Protein AF-A0A8X6VJF0-F1 (afdb_monomer_lite)

InterPro domains:
  IPR002492 Transposase, Tc1-like [PF01498] (90-159)
  IPR009057 Homedomain-like superfamily [SSF46689] (38-132)

Secondary structure (DSSP, 8-state):
--------TT-----------GGGSPPPHHHHHHHHHHHHTT--HHHHHHHHT--HHHHHHHHHHHHHHS--SPPPPPPPP-SSPHHHHHHHHHHHHH-TT--HHHHHHHHHHHHS----HHHHHHHHHHTT----PPP------HHHHHHHHHHHHHTTT-SSGGGT----------------------------

Radius of gyration: 35.71 Å; chains: 1; bounding box: 76×76×80 Å

Sequence (196 aa):
MNGIIKHDVNNRVILKINVQNPNNKKVPNEDLFSIHILKKQRSESREIGSRVGRNQTTVMRICDRWMQEGTTDRRGRSHPPQCPTSRENRQMVRVTVTDRLVTSRTVAQHIESVTHHSVSVRTIRRRLQQSGLSARRPLLGLPFMQNHRRLHPQWCDERRMWVAEWNEAVFTDESRICCNTTMVGFESGDTVERGY

Foldseek 3Di:
DDDDWDADPVRDGPPPPPPPPVVPDQDDVVLLVQLVVVVVVVDQLCVSCVVSVHDSVLSVVQVVCCVVPVDSDDPDDDDPPDPPDPVLLVQLLVVCVVPVPDALVNSQVVSCVVPVDGDDSVSSQVSCVVVVHDRDDDDDDDPQPPVNVVVVVVVCVVCVPPDVVVVVDDDDDDDDDDPPPPPPDDDPDDDDDDDD

Organism: Trichonephila clavipes (NCBI:txid2585209)

Structure (mmCIF, N/CA/C/O backbone):
data_AF-A0A8X6VJF0-F1
#
_entry.id   AF-A0A8X6VJF0-F1
#
loop_
_atom_site.group_PDB
_atom_site.id
_atom_site.type_symbol
_atom_site.label_atom_id
_atom_site.label_alt_id
_atom_site.label_comp_id
_atom_site.label_asym_id
_atom_site.label_entity_id
_atom_site.label_seq_id
_atom_site.pdbx_PDB_ins_code
_atom_site.Cartn_x
_atom_site.Cartn_y
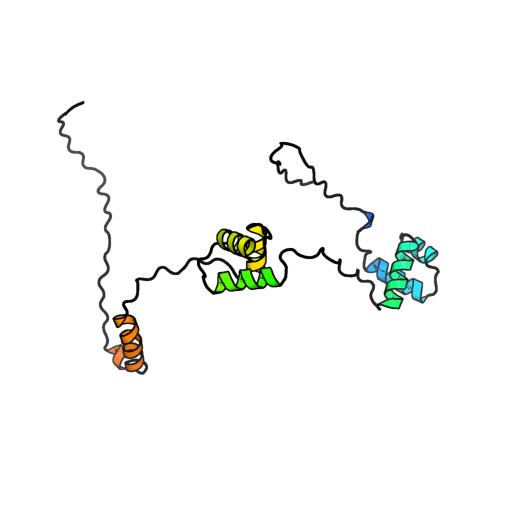_atom_site.Cartn_z
_atom_site.occupancy
_atom_site.B_iso_or_equiv
_atom_site.auth_seq_id
_atom_site.auth_comp_id
_atom_site.auth_asym_id
_atom_site.auth_atom_id
_atom_site.pdbx_PDB_model_num
ATOM 1 N N . MET A 1 1 ? -7.294 9.216 -35.915 1.00 35.53 1 MET A N 1
ATOM 2 C CA . MET A 1 1 ? -7.010 10.554 -35.356 1.00 35.53 1 MET A CA 1
ATOM 3 C C . MET A 1 1 ? -7.878 10.722 -34.125 1.00 35.53 1 MET A C 1
ATOM 5 O O . MET A 1 1 ? -9.076 10.730 -34.304 1.00 35.53 1 MET A O 1
ATOM 9 N N . ASN A 1 2 ? -7.317 10.753 -32.914 1.00 39.00 2 ASN A N 1
ATOM 10 C CA . ASN A 1 2 ? -8.036 11.121 -31.684 1.00 39.00 2 ASN A CA 1
ATOM 11 C C . ASN A 1 2 ? -6.987 11.651 -30.692 1.00 39.00 2 ASN A C 1
ATOM 13 O O . ASN A 1 2 ? -6.276 10.867 -30.063 1.00 39.00 2 ASN A O 1
ATOM 17 N N . GLY A 1 3 ? -6.801 12.972 -30.648 1.00 37.44 3 GLY A N 1
ATOM 18 C CA . GLY A 1 3 ? -5.821 13.643 -29.790 1.00 37.44 3 GLY A CA 1
ATOM 19 C C . GLY A 1 3 ? -6.506 14.322 -28.606 1.00 37.44 3 GLY A C 1
ATOM 20 O O . GLY A 1 3 ? -7.420 15.112 -28.801 1.00 37.44 3 GLY A O 1
ATOM 21 N N . ILE A 1 4 ? -6.066 14.020 -27.383 1.00 47.16 4 ILE A N 1
ATOM 22 C CA . ILE A 1 4 ? -6.507 14.718 -26.168 1.00 47.16 4 ILE A CA 1
ATOM 23 C C . ILE A 1 4 ? -5.634 15.965 -26.004 1.00 47.16 4 ILE A C 1
ATOM 25 O O . ILE A 1 4 ? -4.423 15.849 -25.807 1.00 47.16 4 ILE A O 1
ATOM 29 N N . ILE A 1 5 ? -6.249 17.145 -26.072 1.00 46.09 5 ILE A N 1
ATOM 30 C CA . ILE A 1 5 ? -5.586 18.437 -25.870 1.00 46.09 5 ILE A CA 1
ATOM 31 C C . ILE A 1 5 ? -5.391 18.652 -24.364 1.00 46.09 5 ILE A C 1
ATOM 33 O O . ILE A 1 5 ? -6.341 18.560 -23.587 1.00 46.09 5 ILE A O 1
ATOM 37 N N . LYS A 1 6 ? -4.159 18.931 -23.930 1.00 52.81 6 LYS A N 1
ATOM 38 C CA . LYS A 1 6 ? -3.878 19.465 -22.590 1.00 52.81 6 LYS A CA 1
ATOM 39 C C . LYS A 1 6 ? -2.942 20.657 -22.718 1.00 52.81 6 LYS A C 1
ATOM 41 O O . LYS A 1 6 ? -1.898 20.542 -23.354 1.00 52.81 6 LYS A O 1
ATOM 46 N N . HIS A 1 7 ? -3.338 21.768 -22.110 1.00 39.62 7 HIS A N 1
ATOM 47 C CA . HIS A 1 7 ? -2.554 22.996 -22.049 1.00 39.62 7 HIS A CA 1
ATOM 48 C C . HIS A 1 7 ? -1.552 22.929 -20.888 1.00 39.62 7 HIS A C 1
ATOM 50 O O . HIS A 1 7 ? -1.860 22.383 -19.827 1.00 39.62 7 HIS A O 1
ATOM 56 N N . ASP A 1 8 ? -0.352 23.462 -21.116 1.00 47.47 8 ASP A N 1
ATOM 57 C CA . ASP A 1 8 ? 0.677 23.705 -20.100 1.00 47.47 8 ASP A CA 1
ATOM 58 C C . ASP A 1 8 ? 0.604 25.166 -19.613 1.00 47.47 8 ASP A C 1
ATOM 60 O O . ASP A 1 8 ? 0.058 26.027 -20.307 1.00 47.47 8 ASP A O 1
ATOM 64 N N . VAL A 1 9 ? 1.178 25.450 -18.441 1.00 56.97 9 VAL A N 1
ATOM 65 C CA . VAL A 1 9 ? 1.109 26.719 -17.683 1.00 56.97 9 VAL A CA 1
ATOM 66 C C . VAL A 1 9 ? 1.658 27.933 -18.462 1.00 56.97 9 VAL A C 1
ATOM 68 O O . VAL A 1 9 ? 1.382 29.068 -18.101 1.00 56.97 9 VAL A O 1
ATOM 71 N N . ASN A 1 10 ? 2.370 27.705 -19.572 1.00 47.59 10 ASN A N 1
ATOM 72 C CA . ASN A 1 10 ? 2.913 28.737 -20.469 1.00 47.59 10 ASN A CA 1
ATOM 73 C C . ASN A 1 10 ? 2.245 28.776 -21.859 1.00 47.59 10 ASN A C 1
ATOM 75 O O . ASN A 1 10 ? 2.834 29.276 -22.816 1.00 47.59 10 ASN A O 1
ATOM 79 N N . ASN A 1 11 ? 1.050 28.192 -22.000 1.00 47.12 11 ASN A N 1
ATOM 80 C CA . ASN A 1 11 ? 0.234 28.181 -23.223 1.00 47.12 11 ASN A CA 1
ATOM 81 C C . ASN A 1 11 ? 0.978 27.761 -24.516 1.00 47.12 11 ASN A C 1
ATOM 83 O O . ASN A 1 11 ? 0.602 28.144 -25.622 1.00 47.12 11 ASN A O 1
ATOM 87 N N . ARG A 1 12 ? 2.036 26.945 -24.399 1.00 46.25 12 ARG A N 1
ATOM 88 C CA . ARG A 1 12 ? 2.685 26.280 -25.537 1.00 46.25 12 ARG A CA 1
ATOM 89 C C . ARG A 1 12 ? 2.021 24.927 -25.764 1.00 46.25 12 ARG A C 1
ATOM 91 O O . ARG A 1 12 ? 2.035 24.062 -24.891 1.00 46.25 12 ARG A O 1
ATOM 98 N N . VAL A 1 13 ? 1.446 24.737 -26.950 1.00 43.66 13 VAL A N 1
ATOM 99 C CA . VAL A 1 13 ? 0.850 23.465 -27.377 1.00 43.66 13 VAL A CA 1
ATOM 100 C C . VAL A 1 13 ? 1.973 22.447 -27.590 1.00 43.66 13 VAL A C 1
ATOM 102 O O . VAL A 1 13 ? 2.544 22.349 -28.673 1.00 43.66 13 VAL A O 1
ATOM 105 N N . ILE A 1 14 ? 2.320 21.672 -26.560 1.00 45.09 14 ILE A N 1
ATOM 106 C CA . ILE A 1 14 ? 3.189 20.505 -26.744 1.00 45.09 14 ILE A CA 1
ATOM 107 C C . ILE A 1 14 ? 2.326 19.391 -27.332 1.00 45.09 14 ILE A C 1
ATOM 109 O O . ILE A 1 14 ? 1.723 18.591 -26.611 1.00 45.09 14 ILE A O 1
ATOM 113 N N . LEU A 1 15 ? 2.266 19.327 -28.663 1.00 37.56 15 LEU A N 1
ATOM 114 C CA . LEU A 1 15 ? 1.765 18.150 -29.359 1.00 37.56 15 LEU A CA 1
ATOM 115 C C . LEU A 1 15 ? 2.700 16.982 -29.023 1.00 37.56 15 LEU A C 1
ATOM 117 O O . LEU A 1 15 ? 3.745 16.800 -29.644 1.00 37.56 15 LEU A O 1
ATOM 121 N N . LYS A 1 16 ? 2.333 16.153 -28.042 1.00 42.50 16 LYS A N 1
ATOM 122 C CA .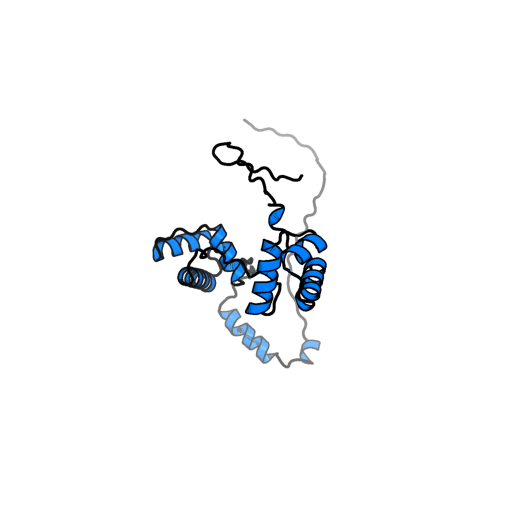 LYS A 1 16 ? 2.886 14.798 -27.945 1.00 42.50 16 LYS A CA 1
ATOM 123 C C . LYS A 1 16 ? 2.275 13.984 -29.075 1.00 42.50 16 LYS A C 1
ATOM 125 O O . LYS A 1 16 ? 1.319 13.239 -28.878 1.00 42.50 16 LYS A O 1
ATOM 130 N N . ILE A 1 17 ? 2.811 14.172 -30.275 1.00 45.38 17 ILE A N 1
ATOM 131 C CA . ILE A 1 17 ? 2.519 13.321 -31.417 1.00 45.38 17 ILE A CA 1
ATOM 132 C C . ILE A 1 17 ? 2.936 11.912 -30.985 1.00 45.38 17 ILE A C 1
ATOM 134 O O . ILE A 1 17 ? 4.115 11.648 -30.749 1.00 45.38 17 ILE A O 1
ATOM 138 N N . ASN A 1 18 ? 1.972 11.009 -30.806 1.00 46.25 18 ASN A N 1
ATOM 139 C CA . ASN A 1 18 ? 2.276 9.593 -30.662 1.00 46.25 18 ASN A CA 1
ATOM 140 C C . ASN A 1 18 ? 2.742 9.103 -32.034 1.00 46.25 18 ASN A C 1
ATOM 142 O O . ASN A 1 18 ? 1.945 8.611 -32.833 1.00 46.25 18 ASN A O 1
ATOM 146 N N . VAL A 1 19 ? 4.024 9.313 -32.329 1.00 46.47 19 VAL A N 1
ATOM 147 C CA . VAL A 1 19 ? 4.674 8.748 -33.504 1.00 46.47 19 VAL A CA 1
ATOM 148 C C . VAL A 1 19 ? 4.784 7.253 -33.240 1.00 46.47 19 VAL A C 1
ATOM 150 O O . VAL A 1 19 ? 5.763 6.754 -32.685 1.00 46.47 19 VAL A O 1
ATOM 153 N N . GLN A 1 20 ? 3.732 6.523 -33.600 1.00 44.06 20 GLN A N 1
ATOM 154 C CA . GLN A 1 20 ? 3.816 5.090 -33.823 1.00 44.06 20 GLN A CA 1
ATOM 155 C C . GLN A 1 20 ? 4.885 4.889 -34.898 1.00 44.06 20 GLN A C 1
ATOM 157 O O . GLN A 1 20 ? 4.603 5.045 -36.080 1.00 44.06 20 GLN A O 1
ATOM 162 N N . ASN A 1 21 ? 6.127 4.604 -34.494 1.00 43.12 21 ASN A N 1
ATOM 163 C CA . ASN A 1 21 ? 7.184 4.233 -35.425 1.00 43.12 21 ASN A CA 1
ATOM 164 C C . ASN A 1 21 ? 6.713 2.969 -36.174 1.00 43.12 21 ASN A C 1
ATOM 166 O O . ASN A 1 21 ? 6.605 1.909 -35.543 1.00 43.12 21 ASN A O 1
ATOM 170 N N . PRO A 1 22 ? 6.418 3.049 -37.486 1.00 49.16 22 PRO A N 1
ATOM 171 C CA . PRO A 1 22 ? 5.848 1.932 -38.235 1.00 49.16 22 PRO A CA 1
ATOM 172 C C . PRO A 1 22 ? 6.791 0.720 -38.280 1.00 49.16 22 PRO A C 1
ATOM 174 O O . PRO A 1 22 ? 6.321 -0.410 -38.409 1.00 49.16 22 PRO A O 1
ATOM 177 N N . ASN A 1 23 ? 8.093 0.932 -38.053 1.00 55.09 23 ASN A N 1
ATOM 178 C CA . ASN A 1 23 ? 9.120 -0.110 -38.027 1.00 55.09 23 ASN A CA 1
ATOM 179 C C . ASN A 1 23 ? 9.225 -0.858 -36.684 1.00 55.09 23 ASN A C 1
ATOM 181 O O . ASN A 1 23 ? 10.007 -1.798 -36.573 1.00 55.09 23 ASN A O 1
ATOM 185 N N . ASN A 1 24 ? 8.464 -0.474 -35.649 1.00 58.56 24 ASN A N 1
ATOM 186 C CA . ASN A 1 24 ? 8.529 -1.118 -34.327 1.00 58.56 24 ASN A CA 1
ATOM 187 C C . ASN A 1 24 ? 7.405 -2.148 -34.079 1.00 58.56 24 ASN A C 1
ATOM 189 O O . ASN A 1 24 ? 7.296 -2.716 -32.984 1.00 58.56 24 ASN A O 1
ATOM 193 N N . LYS A 1 25 ? 6.568 -2.437 -35.080 1.00 67.88 25 LYS A N 1
ATOM 194 C CA . LYS A 1 25 ? 5.515 -3.461 -34.973 1.00 67.88 25 LYS A CA 1
ATOM 195 C C . LYS A 1 25 ? 6.140 -4.856 -34.824 1.00 67.88 25 LYS A C 1
ATOM 197 O O . LYS A 1 25 ? 7.163 -5.143 -35.444 1.00 67.88 25 LYS A O 1
ATOM 202 N N . LYS A 1 26 ? 5.595 -5.690 -33.924 1.00 75.75 26 LYS A N 1
ATOM 203 C CA . LYS A 1 26 ? 6.049 -7.086 -33.743 1.00 75.75 26 LYS A CA 1
ATOM 204 C C . LYS A 1 26 ? 5.878 -7.805 -35.080 1.00 75.75 26 LYS A C 1
ATOM 206 O O . LYS A 1 26 ? 4.854 -7.624 -35.729 1.00 75.75 26 LYS A O 1
ATOM 211 N N . VAL A 1 27 ? 6.899 -8.558 -35.491 1.00 79.38 27 VAL A N 1
ATOM 212 C CA . VAL A 1 27 ? 6.788 -9.425 -36.667 1.00 79.38 27 VAL A CA 1
ATOM 213 C C . VAL A 1 27 ? 5.658 -10.426 -36.377 1.00 79.38 27 VAL A C 1
ATOM 215 O O . VAL A 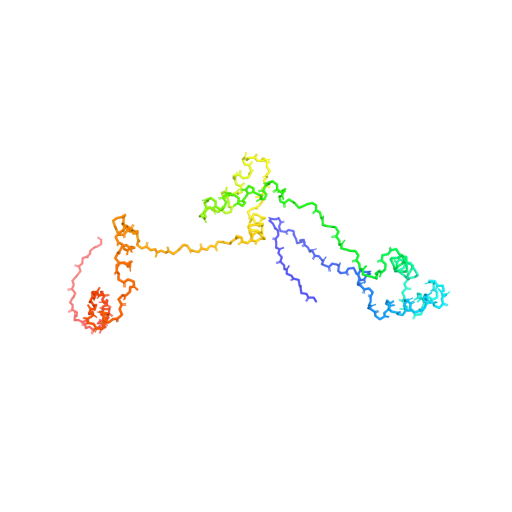1 27 ? 5.669 -10.996 -35.282 1.00 79.38 27 VAL A O 1
ATOM 218 N N . PRO A 1 28 ? 4.664 -10.574 -37.272 1.00 83.75 28 PRO A N 1
ATOM 219 C CA . PRO A 1 28 ? 3.570 -11.526 -37.108 1.00 83.75 28 PRO A CA 1
ATOM 220 C C . PRO A 1 28 ? 4.081 -12.941 -36.834 1.00 83.75 28 PRO A C 1
ATOM 222 O O . PRO A 1 28 ? 5.142 -13.331 -37.316 1.00 83.75 28 PRO A O 1
ATOM 225 N N . ASN A 1 29 ? 3.316 -13.727 -36.078 1.00 83.38 29 ASN A N 1
ATOM 226 C CA . ASN A 1 29 ? 3.708 -15.101 -35.755 1.00 83.38 29 ASN A CA 1
ATOM 227 C C . ASN A 1 29 ? 3.817 -15.985 -37.015 1.00 83.38 29 ASN A C 1
ATOM 229 O O . ASN A 1 29 ? 4.665 -16.868 -37.058 1.00 83.38 29 ASN A O 1
ATOM 233 N N . GLU A 1 30 ? 3.023 -15.705 -38.053 1.00 83.94 30 GLU A N 1
ATOM 234 C CA . GLU A 1 30 ? 3.077 -16.381 -39.360 1.00 83.94 30 GLU A CA 1
ATOM 235 C C . GLU A 1 30 ? 4.421 -16.161 -40.071 1.00 83.94 30 GLU A C 1
ATOM 237 O O . GLU A 1 30 ? 5.064 -17.113 -40.520 1.00 83.94 30 GLU A O 1
ATOM 242 N N . ASP A 1 31 ? 4.896 -14.912 -40.096 1.00 84.31 31 ASP A N 1
ATOM 243 C CA . ASP A 1 31 ? 6.214 -14.552 -40.625 1.00 84.31 31 ASP A CA 1
ATOM 244 C C . ASP A 1 31 ? 7.329 -15.234 -39.815 1.00 84.31 31 ASP A C 1
ATOM 246 O O . ASP A 1 31 ? 8.300 -15.724 -40.387 1.00 84.31 31 ASP A O 1
ATOM 250 N N . LEU A 1 32 ? 7.197 -15.302 -38.482 1.00 85.56 32 LEU A N 1
ATOM 251 C CA . LEU A 1 32 ? 8.163 -15.984 -37.609 1.00 85.56 32 LEU A CA 1
ATOM 252 C C . LEU A 1 32 ? 8.228 -17.491 -37.891 1.00 85.56 32 LEU A C 1
ATOM 254 O O . LEU A 1 32 ? 9.325 -18.049 -37.959 1.00 85.56 32 LEU A O 1
ATOM 258 N N . PHE A 1 33 ? 7.077 -18.133 -38.099 1.00 86.00 33 PHE A N 1
ATOM 259 C CA . PHE A 1 33 ? 7.000 -19.546 -38.466 1.00 86.00 33 PHE A CA 1
ATOM 260 C C . PHE A 1 33 ? 7.626 -19.793 -39.844 1.00 86.00 33 PHE A C 1
ATOM 262 O O . PHE A 1 33 ? 8.470 -20.675 -39.992 1.00 86.00 33 PHE A O 1
ATOM 269 N N . SER A 1 34 ? 7.301 -18.951 -40.827 1.00 86.12 34 SER A N 1
ATOM 270 C CA . SER A 1 34 ? 7.870 -19.022 -42.178 1.00 86.12 34 SER A CA 1
ATOM 271 C C . SER A 1 34 ? 9.394 -18.856 -42.163 1.00 86.12 34 SER A C 1
ATOM 273 O O . SER A 1 34 ? 10.110 -19.645 -42.781 1.00 86.12 34 SER A O 1
ATOM 275 N N . ILE A 1 35 ? 9.915 -17.895 -41.389 1.00 87.81 35 ILE A N 1
ATOM 276 C CA . ILE A 1 35 ? 11.360 -17.705 -41.181 1.00 87.81 35 ILE A CA 1
ATOM 277 C C . ILE A 1 35 ? 11.994 -18.955 -40.558 1.00 87.81 35 ILE A C 1
ATOM 279 O O . ILE A 1 35 ? 13.064 -19.375 -40.996 1.00 87.81 35 ILE A O 1
ATOM 283 N N . HIS A 1 36 ? 11.349 -19.564 -39.560 1.00 87.12 36 HIS A N 1
ATOM 284 C CA . HIS A 1 36 ? 11.863 -20.760 -38.894 1.00 87.12 36 HIS A CA 1
ATOM 285 C C . HIS A 1 36 ? 11.948 -21.964 -39.845 1.00 87.12 36 HIS A C 1
ATOM 287 O O . HIS A 1 36 ? 12.995 -22.612 -39.927 1.00 87.12 36 HIS A O 1
ATOM 293 N N . ILE A 1 37 ? 10.881 -22.235 -40.606 1.00 90.12 37 ILE A N 1
ATOM 294 C CA . ILE A 1 37 ? 10.836 -23.342 -41.572 1.00 90.12 37 ILE A CA 1
ATOM 295 C C . ILE A 1 37 ? 11.893 -23.159 -42.665 1.00 90.12 37 ILE A C 1
ATOM 297 O O . ILE A 1 37 ? 12.670 -24.078 -42.929 1.00 90.12 37 ILE A O 1
ATOM 301 N N . LEU A 1 38 ? 11.987 -21.961 -43.248 1.00 88.19 38 LEU A N 1
ATOM 302 C CA . LEU A 1 38 ? 12.969 -21.675 -44.297 1.00 88.19 38 LEU A CA 1
ATOM 303 C C . LEU A 1 38 ? 14.410 -21.715 -43.767 1.00 88.19 38 LEU A C 1
ATOM 305 O O . LEU A 1 38 ? 15.317 -22.186 -44.453 1.00 88.19 38 LEU A O 1
ATOM 309 N N . LYS A 1 39 ? 14.640 -21.297 -42.516 1.00 88.19 39 LYS A N 1
ATOM 310 C CA . LYS A 1 39 ? 15.966 -21.410 -41.895 1.00 88.19 39 LYS A CA 1
ATOM 311 C C . LYS A 1 39 ? 16.368 -22.869 -41.662 1.00 88.19 39 LYS A C 1
ATOM 313 O O . LYS A 1 39 ? 17.539 -23.204 -41.840 1.00 88.19 39 LYS A O 1
ATOM 318 N N . LYS A 1 40 ? 15.416 -23.746 -41.320 1.00 85.88 40 LYS A N 1
ATOM 319 C CA . LYS A 1 40 ? 15.643 -25.197 -41.180 1.00 85.88 40 LYS A CA 1
ATOM 320 C C . LYS A 1 40 ? 16.026 -25.855 -42.511 1.00 85.88 40 LYS A C 1
ATOM 322 O O . LYS A 1 40 ? 16.839 -26.773 -42.520 1.00 85.88 40 LYS A O 1
ATOM 327 N N . GLN A 1 41 ? 15.514 -25.334 -43.626 1.00 87.00 41 GLN A N 1
ATOM 328 C CA . GLN A 1 41 ? 15.878 -25.743 -44.990 1.00 87.00 41 GLN A CA 1
ATOM 329 C C . GLN A 1 41 ? 17.250 -25.204 -45.451 1.00 87.00 41 GLN A C 1
ATOM 331 O O . GLN A 1 41 ? 17.615 -25.377 -46.608 1.00 87.00 41 GLN A O 1
ATOM 336 N N . ARG A 1 42 ? 18.027 -24.577 -44.552 1.00 81.56 42 ARG A N 1
ATOM 337 C CA . ARG A 1 42 ? 19.342 -23.963 -44.818 1.00 81.56 42 ARG A CA 1
ATOM 338 C C . ARG A 1 42 ? 19.327 -22.843 -45.869 1.00 81.56 42 ARG A C 1
ATOM 340 O O . ARG A 1 42 ? 20.376 -22.520 -46.415 1.00 81.56 42 ARG A O 1
ATOM 347 N N . SER A 1 43 ? 18.182 -22.198 -46.097 1.00 82.12 43 SER A N 1
ATOM 348 C CA . SER A 1 43 ? 18.111 -21.002 -46.945 1.00 82.12 43 SER A CA 1
ATOM 349 C C . SER A 1 43 ? 18.869 -19.820 -46.327 1.00 82.12 43 SER A C 1
ATOM 351 O O . SER A 1 43 ? 18.967 -19.674 -45.099 1.00 82.12 43 SER A O 1
ATOM 353 N N . GLU A 1 44 ? 19.398 -18.945 -47.180 1.00 85.00 44 GLU A N 1
ATOM 354 C CA . GLU A 1 44 ? 20.128 -17.761 -46.731 1.00 85.00 44 GLU A CA 1
ATOM 355 C C . GLU A 1 44 ? 19.191 -16.686 -46.168 1.00 85.00 44 GLU A C 1
ATOM 357 O O . GLU A 1 44 ? 18.084 -16.465 -46.656 1.00 85.00 44 GLU A O 1
ATOM 362 N N . SER A 1 45 ? 19.652 -15.934 -45.163 1.00 85.62 45 SER A N 1
ATOM 363 C CA . SER A 1 45 ? 18.836 -14.912 -44.486 1.00 85.62 45 SER A CA 1
ATOM 364 C C . SER A 1 45 ? 18.310 -13.819 -45.429 1.00 85.62 45 SER A C 1
ATOM 366 O O . SER A 1 45 ? 17.275 -13.214 -45.147 1.00 85.62 45 SER A O 1
ATOM 368 N N . ARG A 1 46 ? 19.011 -13.551 -46.540 1.00 85.12 46 ARG A N 1
ATOM 369 C CA . ARG A 1 46 ? 18.576 -12.608 -47.581 1.00 85.12 46 ARG A CA 1
ATOM 370 C C . ARG A 1 46 ? 17.393 -13.166 -48.372 1.00 85.12 46 ARG A C 1
ATOM 372 O O . ARG A 1 46 ? 16.394 -12.473 -48.521 1.00 85.12 46 ARG A O 1
ATOM 379 N N . GLU A 1 47 ? 17.488 -14.418 -48.807 1.00 86.62 47 GLU A N 1
ATOM 380 C CA . GLU A 1 47 ? 16.431 -15.116 -49.543 1.00 86.62 47 GLU A CA 1
ATOM 381 C C . GLU A 1 47 ? 15.165 -15.281 -48.691 1.00 86.62 47 GLU A C 1
ATOM 383 O O . GLU A 1 47 ? 14.055 -15.008 -49.149 1.00 86.62 47 GLU A O 1
ATOM 388 N N . ILE A 1 48 ? 15.335 -15.636 -47.414 1.00 86.62 48 ILE A N 1
ATOM 389 C CA . ILE A 1 48 ? 14.241 -15.704 -46.438 1.00 86.62 48 ILE A CA 1
ATOM 390 C C . ILE A 1 48 ? 13.558 -14.336 -46.301 1.00 86.62 48 ILE A C 1
ATOM 392 O O . ILE A 1 48 ? 12.331 -14.249 -46.294 1.00 86.62 48 ILE A O 1
ATOM 396 N N . GLY A 1 49 ? 14.344 -13.258 -46.228 1.00 85.62 49 GLY A N 1
ATOM 397 C CA . GLY A 1 49 ? 13.829 -11.891 -46.177 1.00 85.62 49 GLY A CA 1
ATOM 398 C C . GLY A 1 49 ? 12.995 -11.528 -47.404 1.00 85.62 49 GLY A C 1
ATOM 399 O O . GLY A 1 49 ? 11.890 -11.011 -47.251 1.00 85.62 49 GLY A O 1
ATOM 400 N N . SER A 1 50 ? 13.469 -11.864 -48.606 1.00 86.69 50 SER A N 1
ATOM 401 C CA . SER A 1 50 ? 12.735 -11.631 -49.855 1.00 86.69 50 SER A CA 1
ATOM 402 C C . SER A 1 50 ? 11.415 -12.405 -49.918 1.00 86.69 50 SER A C 1
ATOM 404 O O . SER A 1 50 ? 10.407 -11.830 -50.318 1.00 86.69 50 SER A O 1
ATOM 406 N N . ARG A 1 51 ? 11.389 -13.671 -49.474 1.00 85.94 51 ARG A N 1
ATOM 407 C CA . ARG A 1 51 ? 10.174 -14.512 -49.470 1.00 85.94 51 ARG A CA 1
ATOM 408 C C . ARG A 1 51 ? 9.115 -14.032 -48.473 1.00 85.94 51 ARG A C 1
ATOM 410 O O . ARG A 1 51 ? 7.929 -14.098 -48.766 1.00 85.94 51 ARG A O 1
ATOM 417 N N . VAL A 1 52 ? 9.543 -13.551 -47.305 1.00 85.06 52 VAL A N 1
AT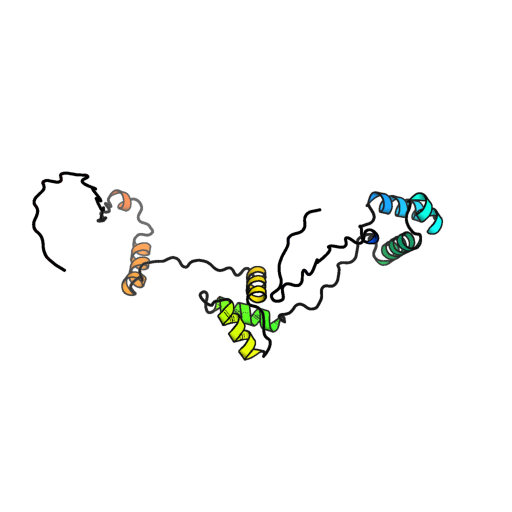OM 418 C CA . VAL A 1 52 ? 8.647 -13.100 -46.219 1.00 85.06 52 VAL A CA 1
ATOM 419 C C . VAL A 1 52 ? 8.357 -11.587 -46.308 1.00 85.06 52 VAL A C 1
ATOM 421 O O . VAL A 1 52 ? 7.566 -11.049 -45.540 1.00 85.06 52 VAL A O 1
ATOM 424 N N . GLY A 1 53 ? 8.993 -10.858 -47.233 1.00 85.19 53 GLY A N 1
ATOM 425 C CA . GLY A 1 53 ? 8.836 -9.404 -47.362 1.00 85.19 53 GLY A CA 1
ATOM 426 C C . GLY A 1 53 ? 9.446 -8.617 -46.192 1.00 85.19 53 GLY A C 1
ATOM 427 O O . GLY A 1 53 ? 8.923 -7.578 -45.781 1.00 85.19 53 GLY A O 1
ATOM 428 N N . ARG A 1 54 ? 10.545 -9.113 -45.605 1.00 84.19 54 ARG A N 1
ATOM 429 C CA . ARG A 1 54 ? 11.223 -8.522 -44.436 1.00 84.19 54 ARG A CA 1
ATOM 430 C C . ARG A 1 54 ? 12.690 -8.219 -44.722 1.00 84.19 54 ARG A C 1
ATOM 432 O O . ARG A 1 54 ? 13.356 -8.892 -45.497 1.00 84.19 54 ARG A O 1
ATOM 439 N N . ASN A 1 55 ? 13.229 -7.214 -44.032 1.00 87.25 55 ASN A N 1
ATOM 440 C CA . ASN A 1 55 ? 14.645 -6.868 -44.147 1.00 87.25 55 ASN A CA 1
ATOM 441 C C . ASN A 1 55 ? 15.527 -8.030 -43.644 1.00 87.25 55 ASN A C 1
ATOM 443 O O . ASN A 1 55 ? 15.306 -8.538 -42.540 1.00 87.25 55 ASN A O 1
ATOM 447 N N . GLN A 1 56 ? 16.562 -8.391 -44.410 1.00 86.38 56 GLN A N 1
ATOM 448 C CA . GLN A 1 56 ? 17.566 -9.408 -44.064 1.00 86.38 56 GLN A CA 1
ATOM 449 C C . GLN A 1 56 ? 18.093 -9.266 -42.625 1.00 86.38 56 GLN A C 1
ATOM 451 O O . GLN A 1 56 ? 18.231 -10.259 -41.914 1.00 86.38 56 GLN A O 1
ATOM 456 N N . THR A 1 57 ? 18.350 -8.039 -42.160 1.00 87.56 57 THR A N 1
ATOM 457 C CA . THR A 1 57 ? 18.849 -7.780 -40.794 1.00 87.56 57 THR A CA 1
ATOM 458 C C . THR A 1 57 ? 17.852 -8.193 -39.712 1.00 87.56 57 THR A C 1
ATOM 460 O O . THR A 1 57 ? 18.245 -8.605 -38.622 1.00 87.56 57 THR A O 1
ATOM 463 N N . THR A 1 58 ? 16.554 -8.104 -40.002 1.00 86.69 58 THR A N 1
ATOM 464 C CA . THR A 1 58 ? 15.488 -8.520 -39.085 1.00 86.69 58 THR A CA 1
ATOM 465 C C . THR A 1 58 ? 15.404 -10.039 -39.027 1.00 86.69 58 THR A C 1
ATOM 467 O O . THR A 1 58 ? 15.336 -10.587 -37.931 1.00 86.69 58 THR A O 1
ATOM 470 N N . VAL A 1 59 ? 15.493 -10.711 -40.179 1.00 88.25 59 VAL A N 1
ATOM 471 C CA . VAL A 1 59 ? 15.554 -12.179 -40.260 1.00 88.25 59 VAL A CA 1
ATOM 472 C C . VAL A 1 59 ? 16.765 -12.714 -39.497 1.00 88.25 59 VAL A C 1
ATOM 474 O O . VAL A 1 59 ? 16.610 -13.583 -38.647 1.00 88.25 59 VAL A O 1
ATOM 477 N N . MET A 1 60 ? 17.947 -12.133 -39.718 1.00 89.00 60 MET A N 1
ATOM 478 C CA . MET A 1 60 ? 19.176 -12.503 -39.010 1.00 89.00 60 MET A CA 1
ATOM 479 C C . MET A 1 60 ? 19.014 -12.376 -37.490 1.00 89.00 60 MET A C 1
ATOM 481 O O . MET A 1 60 ? 19.185 -13.354 -36.776 1.00 89.00 60 MET A O 1
ATOM 485 N N . ARG A 1 61 ? 18.543 -11.220 -36.999 1.00 88.25 61 ARG A N 1
ATOM 486 C CA . ARG A 1 61 ? 18.293 -10.996 -35.561 1.00 88.25 61 ARG A CA 1
ATOM 487 C C . ARG A 1 61 ? 17.281 -11.969 -34.950 1.00 88.25 61 ARG A C 1
ATOM 489 O O . ARG A 1 61 ? 17.336 -12.210 -33.746 1.00 88.25 61 ARG A O 1
ATOM 496 N N . ILE A 1 62 ? 16.318 -12.460 -35.731 1.00 88.50 62 ILE A N 1
ATOM 497 C CA . ILE A 1 62 ? 15.341 -13.463 -35.284 1.00 88.50 62 ILE A CA 1
ATOM 498 C C . ILE A 1 62 ? 16.005 -14.839 -35.203 1.00 88.50 62 ILE A C 1
ATOM 500 O O . ILE A 1 62 ? 15.863 -15.509 -34.183 1.00 88.50 62 ILE A O 1
ATOM 504 N N . CYS A 1 63 ? 16.753 -15.239 -36.234 1.00 89.00 63 CYS A N 1
ATOM 505 C CA . CYS A 1 63 ? 17.484 -16.506 -36.248 1.00 89.00 63 CYS A CA 1
ATOM 506 C C . CYS A 1 63 ? 18.540 -16.577 -35.136 1.00 89.00 63 CYS A C 1
ATOM 508 O O . CYS A 1 63 ? 18.618 -17.591 -34.448 1.00 89.00 63 CYS A O 1
ATOM 510 N N . ASP A 1 64 ? 19.302 -15.503 -34.924 1.00 89.56 64 ASP A N 1
ATOM 511 C CA . ASP A 1 64 ? 20.324 -15.436 -33.875 1.00 89.56 64 ASP A CA 1
ATOM 512 C C . ASP A 1 64 ? 19.690 -15.543 -32.485 1.00 89.56 64 ASP A C 1
ATOM 514 O O . ASP A 1 64 ? 20.167 -16.291 -31.635 1.00 89.56 64 ASP A O 1
ATOM 518 N N . ARG A 1 65 ? 18.563 -14.849 -32.261 1.00 87.88 65 ARG A N 1
ATOM 519 C CA . ARG A 1 65 ? 17.815 -14.949 -30.999 1.00 87.88 65 ARG A CA 1
ATOM 520 C C . ARG A 1 65 ? 17.294 -16.360 -30.769 1.00 87.88 65 ARG A C 1
ATOM 522 O O . ARG A 1 65 ? 17.422 -16.876 -29.666 1.00 87.88 65 ARG A O 1
ATOM 529 N N . TRP A 1 66 ? 16.749 -16.989 -31.806 1.00 86.75 66 TRP A N 1
ATOM 530 C CA . TRP A 1 66 ? 16.286 -18.368 -31.721 1.00 86.75 66 TRP A CA 1
ATOM 531 C C . TRP A 1 66 ? 17.424 -19.326 -31.350 1.00 86.75 66 TRP A C 1
ATOM 533 O O . TRP A 1 66 ? 17.239 -20.192 -30.503 1.00 86.75 66 TRP A O 1
ATOM 543 N N . MET A 1 67 ? 18.609 -19.140 -31.935 1.00 86.06 67 MET A N 1
ATOM 544 C CA . MET A 1 67 ? 19.786 -19.963 -31.645 1.00 86.06 67 MET A CA 1
ATOM 545 C C . MET A 1 67 ? 20.307 -19.775 -30.212 1.00 86.06 67 MET A C 1
ATOM 547 O O . MET A 1 67 ? 20.778 -20.734 -29.613 1.00 86.06 67 MET A O 1
ATOM 551 N N . GLN A 1 68 ? 20.220 -18.558 -29.666 1.00 87.12 68 GLN A N 1
ATOM 552 C CA . GLN A 1 68 ? 20.726 -18.231 -28.327 1.00 87.12 68 GLN A CA 1
ATOM 553 C C . GLN A 1 68 ? 19.729 -18.530 -27.197 1.00 87.12 68 GLN A C 1
ATOM 555 O O . GLN A 1 68 ? 20.137 -18.965 -26.126 1.00 87.12 68 GLN A O 1
ATOM 560 N N . GLU A 1 69 ? 18.439 -18.258 -27.403 1.00 85.88 69 GLU A N 1
ATOM 561 C CA . GLU A 1 69 ? 17.420 -18.242 -26.339 1.00 85.88 69 GLU A CA 1
ATOM 562 C C . GLU A 1 69 ? 16.300 -19.272 -26.554 1.00 85.88 69 GLU A C 1
ATOM 564 O O . GLU A 1 69 ? 15.454 -19.440 -25.679 1.00 85.88 69 GLU A O 1
ATOM 569 N N . GLY A 1 70 ? 16.232 -19.922 -27.724 1.00 83.06 70 GLY A N 1
ATOM 570 C CA . GLY A 1 70 ? 15.144 -20.846 -28.070 1.00 83.06 70 GLY A CA 1
ATOM 571 C C . GLY A 1 70 ? 13.771 -20.177 -28.216 1.00 83.06 70 GLY A C 1
ATOM 572 O O . GLY A 1 70 ? 12.756 -20.866 -28.257 1.00 83.06 70 GLY A O 1
ATOM 573 N N . THR A 1 71 ? 13.716 -18.841 -28.282 1.00 81.88 71 THR A N 1
ATOM 574 C CA . THR A 1 71 ? 12.468 -18.080 -28.415 1.00 81.88 71 THR A CA 1
ATOM 575 C C . THR A 1 71 ? 12.559 -16.996 -29.483 1.00 81.88 71 THR A C 1
ATOM 577 O O . THR A 1 71 ? 13.603 -16.384 -29.718 1.00 81.88 71 THR A O 1
ATOM 580 N N . THR A 1 72 ? 11.434 -16.737 -30.148 1.00 77.56 72 THR A N 1
ATOM 581 C CA . THR A 1 72 ? 11.270 -15.602 -31.067 1.00 77.56 72 THR A CA 1
ATOM 582 C C . THR A 1 72 ? 10.706 -14.363 -30.377 1.00 77.56 72 THR A C 1
ATOM 584 O O . THR A 1 72 ? 10.629 -13.295 -31.000 1.00 77.56 72 THR A O 1
ATOM 587 N N . ASP A 1 73 ? 10.304 -14.477 -29.108 1.00 80.50 73 ASP A N 1
ATOM 588 C CA . ASP A 1 73 ? 9.710 -13.364 -28.383 1.00 80.50 73 ASP A CA 1
ATOM 589 C C . ASP A 1 73 ? 10.690 -12.211 -28.172 1.00 80.50 73 ASP A C 1
ATOM 591 O O . ASP A 1 73 ? 11.915 -12.336 -28.204 1.00 80.50 73 ASP A O 1
ATOM 595 N N . ARG A 1 74 ? 10.121 -11.013 -28.036 1.00 77.88 74 ARG A N 1
ATOM 596 C CA . ARG A 1 74 ? 10.909 -9.818 -27.748 1.00 77.88 74 ARG A CA 1
ATOM 597 C C . ARG A 1 74 ? 11.314 -9.860 -26.282 1.00 77.88 74 ARG A C 1
ATOM 599 O O . ARG A 1 74 ? 10.462 -10.078 -25.425 1.00 77.88 74 ARG A O 1
ATOM 606 N N . ARG A 1 75 ? 12.578 -9.544 -25.995 1.00 81.69 75 ARG A N 1
ATOM 607 C CA . ARG A 1 75 ? 13.024 -9.301 -24.621 1.00 81.69 75 ARG A CA 1
ATOM 608 C C . ARG A 1 75 ? 12.155 -8.222 -23.975 1.00 81.69 75 ARG A C 1
ATOM 610 O O . ARG A 1 75 ? 11.806 -7.224 -24.619 1.00 81.69 75 ARG A O 1
ATOM 617 N N . GLY A 1 76 ? 11.834 -8.426 -22.699 1.00 79.31 76 GLY A N 1
ATOM 618 C CA . GLY A 1 76 ? 11.195 -7.408 -21.878 1.00 79.31 76 GLY A CA 1
ATOM 619 C C . GLY A 1 76 ? 12.011 -6.121 -21.930 1.00 79.31 76 GLY A C 1
ATOM 620 O O . GLY A 1 76 ? 13.241 -6.142 -21.873 1.00 79.31 76 GLY A O 1
ATOM 621 N N . ARG A 1 77 ? 11.336 -4.986 -22.103 1.00 81.06 77 ARG A N 1
ATOM 622 C CA . ARG A 1 77 ? 12.027 -3.700 -22.134 1.00 81.06 77 ARG A CA 1
ATOM 623 C C . ARG A 1 77 ? 12.469 -3.361 -20.716 1.00 81.06 77 ARG A C 1
ATOM 625 O O . ARG A 1 77 ? 11.631 -3.316 -19.819 1.00 81.06 77 ARG A O 1
ATOM 632 N N . SER A 1 78 ? 13.750 -3.066 -20.525 1.00 79.06 78 SER A N 1
ATOM 633 C CA . SER A 1 78 ? 14.211 -2.497 -19.261 1.00 79.06 78 SER A CA 1
ATOM 634 C C . SER A 1 78 ? 13.528 -1.150 -19.044 1.00 79.06 78 SER A C 1
ATOM 636 O O . SER A 1 78 ? 13.518 -0.289 -19.928 1.00 79.06 78 SER A O 1
ATOM 638 N N . HIS A 1 79 ? 12.924 -0.978 -17.873 1.00 75.69 79 HIS A N 1
ATOM 639 C CA . HIS A 1 79 ? 12.368 0.302 -17.461 1.00 75.69 79 HIS A CA 1
ATOM 640 C C . HIS A 1 79 ? 13.444 1.130 -16.750 1.00 75.69 79 HIS A C 1
ATOM 642 O O . HIS A 1 79 ? 14.306 0.547 -16.089 1.00 75.69 79 HIS A O 1
ATOM 648 N N . PRO A 1 80 ? 13.399 2.472 -16.853 1.00 77.69 80 PRO A N 1
ATOM 649 C CA . PRO A 1 80 ? 14.255 3.334 -16.049 1.00 77.69 80 PRO A CA 1
ATOM 650 C C . PRO A 1 80 ? 14.125 3.013 -14.554 1.00 77.69 80 PRO A C 1
ATOM 652 O O . PRO A 1 80 ? 13.037 2.599 -14.122 1.00 77.69 80 PRO A O 1
ATOM 655 N N . PRO A 1 81 ? 15.196 3.221 -13.763 1.00 70.19 81 PRO A N 1
ATOM 656 C CA . PRO A 1 81 ? 15.134 3.054 -12.323 1.00 70.19 81 PRO A CA 1
ATOM 657 C C . PRO A 1 81 ? 13.980 3.883 -11.772 1.00 70.19 81 PRO A C 1
ATOM 659 O O . PRO A 1 81 ? 13.759 5.045 -12.110 1.00 70.19 81 PRO A O 1
ATOM 662 N N . GLN A 1 82 ? 13.174 3.206 -10.975 1.00 70.50 82 GLN A N 1
ATOM 663 C CA . GLN A 1 82 ? 11.918 3.722 -10.498 1.00 70.50 82 GLN A CA 1
ATOM 664 C C . GLN A 1 82 ? 12.159 4.545 -9.230 1.00 70.50 82 GLN A C 1
ATOM 666 O O . GLN A 1 82 ? 12.422 3.970 -8.181 1.00 70.50 82 GLN A O 1
ATOM 671 N N . CYS A 1 83 ? 12.011 5.869 -9.301 1.00 70.69 83 CYS A N 1
ATOM 672 C CA . CYS A 1 83 ? 11.798 6.684 -8.102 1.00 70.69 83 CYS A CA 1
ATOM 673 C C . CYS A 1 83 ? 10.351 6.458 -7.611 1.00 70.69 83 CYS A C 1
ATOM 675 O O . CYS A 1 83 ? 9.424 6.431 -8.438 1.00 70.69 83 CYS A O 1
ATOM 677 N N . PRO A 1 84 ? 10.098 6.237 -6.310 1.00 79.44 84 PRO A N 1
ATOM 678 C CA . PRO A 1 84 ? 11.011 6.273 -5.162 1.00 79.44 84 PRO A CA 1
ATOM 679 C C . PRO A 1 84 ? 11.804 4.966 -4.990 1.00 79.44 84 PRO A C 1
ATOM 681 O O . PRO A 1 84 ? 11.347 3.896 -5.409 1.00 79.44 84 PRO A O 1
ATOM 684 N N . THR A 1 85 ? 12.954 5.051 -4.320 1.00 87.75 85 THR A N 1
ATOM 685 C CA . THR A 1 85 ? 13.806 3.918 -3.934 1.00 87.75 85 THR A CA 1
ATOM 686 C C . THR A 1 85 ? 13.043 2.879 -3.103 1.00 87.75 85 THR A C 1
ATOM 688 O O . THR A 1 85 ? 12.016 3.151 -2.476 1.00 87.75 85 THR A O 1
ATOM 691 N N . SER A 1 86 ? 13.565 1.649 -3.043 1.00 88.50 86 SER A N 1
ATOM 692 C CA . SER A 1 86 ? 12.960 0.574 -2.238 1.00 88.50 86 SER A CA 1
ATOM 693 C C . SER A 1 86 ? 12.817 0.956 -0.754 1.00 88.50 86 SER A C 1
ATOM 695 O O . SER A 1 86 ? 11.812 0.631 -0.122 1.00 88.50 86 SER A O 1
ATOM 697 N N . ARG A 1 87 ? 13.781 1.710 -0.205 1.00 89.50 87 ARG A N 1
ATOM 698 C CA . ARG A 1 87 ? 13.752 2.198 1.183 1.00 89.50 87 ARG A CA 1
ATOM 699 C C . ARG A 1 87 ? 12.631 3.214 1.411 1.00 89.50 87 ARG A C 1
ATOM 701 O O . ARG A 1 87 ? 11.890 3.072 2.382 1.00 89.50 87 ARG A O 1
ATOM 708 N N . GLU A 1 88 ? 12.478 4.185 0.514 1.00 90.56 88 GLU A N 1
ATOM 709 C CA . GLU A 1 88 ? 11.400 5.183 0.572 1.00 90.56 88 GLU A CA 1
ATOM 710 C C . GLU A 1 88 ? 10.027 4.515 0.483 1.00 90.56 88 GLU A C 1
ATOM 712 O O . GLU A 1 88 ? 9.161 4.793 1.309 1.00 90.56 88 GLU A O 1
ATOM 717 N N . ASN A 1 89 ? 9.846 3.553 -0.431 1.00 91.50 89 ASN A N 1
ATOM 718 C CA . ASN A 1 89 ? 8.582 2.820 -0.553 1.00 91.50 89 ASN A CA 1
ATOM 719 C C . ASN A 1 89 ? 8.219 2.076 0.744 1.00 91.50 89 ASN A C 1
ATOM 721 O O . ASN A 1 89 ? 7.071 2.129 1.185 1.00 91.50 89 ASN A O 1
ATOM 725 N N . ARG A 1 90 ? 9.192 1.426 1.398 1.00 92.25 90 ARG A N 1
ATOM 726 C CA . ARG A 1 90 ? 8.971 0.767 2.700 1.00 92.25 90 ARG A CA 1
ATOM 727 C C . ARG A 1 90 ? 8.589 1.769 3.785 1.00 92.25 90 ARG A C 1
ATOM 729 O O . ARG A 1 90 ? 7.706 1.481 4.589 1.00 92.25 90 ARG A O 1
ATOM 736 N N . GLN A 1 91 ? 9.230 2.938 3.805 1.00 92.00 91 GLN A N 1
ATOM 737 C CA . GLN A 1 91 ? 8.914 3.986 4.772 1.00 92.00 91 GLN A CA 1
ATOM 738 C C . GLN A 1 91 ? 7.508 4.553 4.547 1.00 92.00 91 GLN A C 1
ATOM 740 O O . GLN A 1 91 ? 6.763 4.712 5.511 1.00 92.00 91 GLN A O 1
ATOM 745 N N . MET A 1 92 ? 7.118 4.789 3.292 1.00 93.12 92 MET A N 1
ATOM 746 C CA . MET A 1 92 ? 5.769 5.233 2.932 1.00 93.12 92 MET A CA 1
ATOM 747 C C . MET A 1 92 ? 4.713 4.247 3.432 1.00 93.12 92 MET A C 1
ATOM 749 O O . MET A 1 92 ? 3.779 4.654 4.116 1.00 93.12 92 MET A O 1
ATOM 753 N N . VAL A 1 93 ? 4.898 2.953 3.141 1.00 94.56 93 VAL A N 1
ATOM 754 C CA . VAL A 1 93 ? 3.990 1.886 3.591 1.00 94.56 93 VAL A CA 1
ATOM 755 C C . VAL A 1 93 ? 3.906 1.859 5.114 1.00 94.56 93 VAL A C 1
ATOM 757 O O . VAL A 1 93 ? 2.806 1.849 5.662 1.00 94.56 93 VAL A O 1
ATOM 760 N N . ARG A 1 94 ? 5.048 1.921 5.807 1.00 94.62 94 ARG A N 1
ATOM 761 C CA . ARG A 1 94 ? 5.097 1.919 7.273 1.00 94.62 94 ARG A CA 1
ATOM 762 C C . ARG A 1 94 ? 4.276 3.060 7.871 1.00 94.62 94 ARG A C 1
ATOM 764 O O . ARG A 1 94 ? 3.410 2.795 8.694 1.00 94.62 94 ARG A O 1
ATOM 771 N N . VAL A 1 95 ? 4.498 4.296 7.418 1.00 93.75 95 VAL A N 1
ATOM 772 C CA . VAL A 1 95 ? 3.765 5.476 7.913 1.00 93.75 95 VAL A CA 1
ATOM 773 C C . VAL A 1 95 ? 2.257 5.304 7.710 1.00 93.75 95 VAL A C 1
ATOM 775 O O . VAL A 1 95 ? 1.488 5.528 8.638 1.00 93.75 95 VAL A O 1
ATOM 778 N N . THR A 1 96 ? 1.836 4.825 6.536 1.00 93.94 96 THR A N 1
ATOM 779 C CA . THR A 1 96 ? 0.408 4.619 6.228 1.00 93.94 96 THR A CA 1
ATOM 780 C C . THR A 1 96 ? -0.253 3.460 6.967 1.00 93.94 96 THR A C 1
ATOM 782 O O . THR A 1 96 ? -1.472 3.445 7.117 1.00 93.94 96 THR A O 1
ATOM 785 N N . VAL A 1 97 ? 0.519 2.461 7.397 1.00 93.50 97 VAL A N 1
ATOM 786 C CA . VAL A 1 97 ? -0.009 1.329 8.170 1.00 93.50 97 VAL A CA 1
ATOM 787 C C . VAL A 1 97 ? -0.149 1.706 9.643 1.00 93.50 97 VAL A C 1
ATOM 789 O O . VAL A 1 97 ? -1.134 1.308 10.265 1.00 93.50 97 VAL A O 1
ATOM 792 N N . THR A 1 98 ? 0.799 2.482 10.179 1.00 93.31 98 THR A N 1
ATOM 793 C CA . THR A 1 98 ? 0.755 2.982 11.559 1.00 93.31 98 THR A CA 1
ATOM 794 C C . THR A 1 98 ? -0.401 3.957 11.765 1.00 93.31 98 THR A C 1
ATOM 796 O O . THR A 1 98 ? -1.171 3.793 12.707 1.00 93.31 98 THR A O 1
ATOM 799 N N . ASP A 1 99 ? -0.555 4.935 10.870 1.00 90.50 99 ASP A N 1
ATOM 800 C CA . ASP A 1 99 ? -1.684 5.864 10.877 1.00 90.50 99 ASP A CA 1
ATOM 801 C C . ASP A 1 99 ? -2.478 5.725 9.576 1.00 90.50 99 ASP A C 1
ATOM 803 O O . ASP A 1 99 ? -2.075 6.194 8.510 1.00 90.50 99 ASP A O 1
ATOM 807 N N . ARG A 1 100 ? -3.644 5.081 9.674 1.00 88.88 100 ARG A N 1
ATOM 808 C CA . ARG A 1 100 ? -4.519 4.813 8.523 1.00 88.88 100 ARG A CA 1
ATOM 809 C C . ARG A 1 100 ? -5.215 6.063 7.980 1.00 88.88 100 ARG A C 1
ATOM 811 O O . ARG A 1 100 ? -5.778 5.995 6.886 1.00 88.88 100 ARG A O 1
ATOM 818 N N . LEU A 1 101 ? -5.217 7.169 8.726 1.00 90.12 101 LEU A N 1
ATOM 819 C CA . LEU A 1 101 ? -5.854 8.428 8.330 1.00 90.12 101 LEU A CA 1
ATOM 820 C C . LEU A 1 101 ? -4.861 9.402 7.682 1.00 90.12 101 LEU A C 1
ATOM 822 O O . LEU A 1 101 ? -5.267 10.453 7.178 1.00 90.12 101 LEU A O 1
ATOM 826 N N . VAL A 1 102 ? -3.575 9.044 7.644 1.00 92.38 102 VAL A N 1
ATOM 827 C CA . VAL A 1 102 ? -2.528 9.888 7.075 1.00 92.38 102 VAL A CA 1
ATOM 828 C C . VAL A 1 102 ? -2.777 10.163 5.587 1.00 92.38 102 VAL A C 1
ATOM 830 O O . VAL A 1 102 ? -3.100 9.281 4.785 1.00 92.38 102 VAL A O 1
ATOM 833 N N . THR A 1 103 ? -2.608 11.420 5.185 1.00 93.19 103 THR A N 1
ATOM 834 C CA . THR A 1 103 ? -2.812 11.828 3.792 1.00 93.19 103 THR A CA 1
ATOM 835 C C . THR A 1 103 ? -1.569 11.569 2.944 1.00 93.19 103 THR A C 1
ATOM 837 O O . THR A 1 103 ? -0.435 11.604 3.414 1.00 93.19 103 THR A O 1
ATOM 840 N N . SER A 1 104 ? -1.737 11.401 1.631 1.00 93.62 104 SER A N 1
ATOM 841 C CA . SER A 1 104 ? -0.580 11.259 0.733 1.00 93.62 104 SER A CA 1
ATOM 842 C C . SER A 1 104 ? 0.338 12.495 0.717 1.00 93.62 104 SER A C 1
ATOM 844 O O . SER A 1 104 ? 1.503 12.365 0.356 1.00 93.62 104 SER A O 1
ATOM 846 N N . ARG A 1 105 ? -0.162 13.682 1.097 1.00 94.50 105 ARG A N 1
ATOM 847 C CA . ARG A 1 105 ? 0.642 14.911 1.204 1.00 94.50 105 ARG A CA 1
ATOM 848 C C . ARG A 1 105 ? 1.524 14.894 2.450 1.00 94.50 105 ARG A C 1
ATOM 850 O O . ARG A 1 105 ? 2.708 15.186 2.340 1.00 94.50 105 ARG A O 1
ATOM 857 N N . THR A 1 106 ? 0.975 14.498 3.594 1.00 94.25 106 THR A N 1
ATOM 858 C CA . THR A 1 106 ? 1.747 14.370 4.837 1.00 94.25 106 THR A CA 1
ATOM 859 C C . THR A 1 106 ? 2.788 13.257 4.725 1.00 94.25 106 THR A C 1
ATOM 861 O O . THR A 1 106 ? 3.918 13.431 5.167 1.00 94.25 106 THR A O 1
ATOM 864 N N . VAL A 1 107 ? 2.474 12.161 4.022 1.00 93.81 107 VAL A N 1
ATOM 865 C CA . VAL A 1 107 ? 3.477 11.137 3.673 1.00 93.81 107 VAL A CA 1
ATOM 866 C C . VAL A 1 107 ? 4.588 11.716 2.789 1.00 93.81 107 VAL A C 1
ATOM 868 O O . VAL A 1 107 ? 5.748 11.384 2.999 1.00 93.81 107 VAL A O 1
ATOM 871 N N . ALA A 1 108 ? 4.272 12.594 1.829 1.00 93.38 108 ALA A N 1
ATOM 872 C CA . ALA A 1 108 ? 5.287 13.232 0.984 1.00 93.38 108 ALA A CA 1
ATOM 873 C C . ALA A 1 108 ? 6.264 14.073 1.805 1.00 93.38 108 ALA A C 1
ATOM 875 O O . ALA A 1 108 ? 7.471 13.897 1.678 1.00 93.38 108 ALA A O 1
ATOM 876 N N . GLN A 1 109 ? 5.727 14.913 2.690 1.00 93.62 109 GLN A N 1
ATOM 877 C CA . GLN A 1 109 ? 6.509 15.757 3.594 1.00 93.62 109 GLN A CA 1
ATOM 878 C C . GLN A 1 109 ? 7.374 14.920 4.544 1.00 93.62 109 GLN A C 1
ATOM 880 O O . GLN A 1 109 ? 8.529 15.255 4.780 1.00 93.62 109 GLN A O 1
ATOM 885 N N . HIS A 1 110 ? 6.843 13.799 5.044 1.00 92.19 110 HIS A N 1
ATOM 886 C CA . HIS A 1 110 ? 7.599 12.868 5.888 1.00 92.19 110 HIS A CA 1
ATOM 887 C C . HIS A 1 110 ? 8.767 12.215 5.143 1.00 92.19 110 HIS A C 1
ATOM 889 O O . HIS A 1 110 ? 9.841 12.014 5.700 1.00 92.19 110 HIS A O 1
ATOM 895 N N . ILE A 1 111 ? 8.572 11.838 3.880 1.00 91.19 111 ILE A N 1
ATOM 896 C CA . ILE A 1 111 ? 9.657 11.263 3.078 1.00 91.19 111 ILE A CA 1
ATOM 897 C C . ILE A 1 111 ? 10.700 12.327 2.750 1.00 91.19 111 ILE A C 1
ATOM 899 O O . ILE A 1 111 ? 11.894 12.070 2.906 1.00 91.19 111 ILE A O 1
ATOM 903 N N . GLU A 1 112 ? 10.261 13.521 2.370 1.00 92.25 112 GLU A N 1
ATOM 904 C CA . GLU A 1 112 ? 11.141 14.648 2.076 1.00 92.25 112 GLU A CA 1
ATOM 905 C C . GLU A 1 112 ? 11.998 15.038 3.289 1.00 92.25 112 GLU A C 1
ATOM 907 O O . GLU A 1 112 ? 13.198 15.251 3.133 1.00 92.25 112 GLU A O 1
ATOM 912 N N . SER A 1 113 ? 11.443 15.028 4.505 1.00 91.12 113 SER A N 1
ATOM 913 C CA . SER A 1 113 ? 12.210 15.334 5.720 1.00 91.12 113 SER A CA 1
ATOM 914 C C . SER A 1 113 ? 13.254 14.270 6.075 1.00 91.12 113 SER A C 1
ATOM 916 O O . SER A 1 113 ? 14.313 14.607 6.595 1.00 91.12 113 SER A O 1
ATOM 918 N N . VAL A 1 114 ? 12.986 12.992 5.786 1.00 88.44 114 VAL A N 1
ATOM 919 C CA . VAL A 1 114 ? 13.878 11.872 6.144 1.00 88.44 114 VAL A CA 1
ATOM 920 C C . VAL A 1 114 ? 14.942 11.597 5.080 1.00 88.44 114 VAL A C 1
ATOM 922 O O . VAL A 1 114 ? 16.035 11.138 5.406 1.00 88.44 114 VAL A O 1
ATOM 925 N N . THR A 1 115 ? 14.616 11.799 3.803 1.00 85.38 115 THR A N 1
ATOM 926 C CA . THR A 1 115 ? 15.477 11.402 2.670 1.00 85.38 115 THR A CA 1
ATOM 927 C C . THR A 1 115 ? 15.965 12.570 1.822 1.00 85.38 115 THR A C 1
ATOM 929 O O . THR A 1 115 ? 16.775 12.353 0.925 1.00 85.38 115 THR A O 1
ATOM 932 N N . HIS A 1 116 ? 15.491 13.794 2.089 1.00 85.44 116 HIS A N 1
ATOM 933 C CA . HIS A 1 116 ? 15.759 14.995 1.286 1.00 85.44 116 HIS A CA 1
ATOM 934 C C . HIS A 1 116 ? 15.402 14.833 -0.201 1.00 85.44 116 HIS A C 1
ATOM 936 O O . HIS A 1 116 ? 15.885 15.571 -1.059 1.00 85.44 116 HIS A O 1
ATOM 942 N N . HIS A 1 117 ? 14.541 13.861 -0.513 1.00 84.94 117 HIS A N 1
ATOM 943 C CA . HIS A 1 117 ? 14.063 13.584 -1.855 1.00 84.94 117 HIS A CA 1
ATOM 944 C C . HIS A 1 117 ? 12.584 13.955 -1.961 1.00 84.94 117 HIS A C 1
ATOM 946 O O . HIS A 1 117 ? 11.733 13.400 -1.260 1.00 84.94 117 HIS A O 1
ATOM 952 N N . SER A 1 118 ? 12.264 14.892 -2.854 1.00 87.00 118 SER A N 1
ATOM 953 C CA . SER A 1 118 ? 10.888 15.325 -3.067 1.00 87.00 118 SER A CA 1
ATOM 954 C C . SER A 1 118 ? 10.149 14.330 -3.966 1.00 87.00 118 SER A C 1
ATOM 956 O O . SER A 1 118 ? 10.471 14.112 -5.136 1.00 87.00 118 SER A O 1
ATOM 958 N N . VAL A 1 119 ? 9.119 13.692 -3.408 1.00 88.69 119 VAL A N 1
ATOM 959 C CA . VAL A 1 119 ? 8.276 12.735 -4.133 1.00 88.69 119 VAL A CA 1
ATOM 960 C C . VAL A 1 119 ? 6.901 13.342 -4.361 1.00 88.69 119 VAL A C 1
ATOM 962 O O . VAL A 1 119 ? 6.227 13.783 -3.433 1.00 88.69 119 VAL A O 1
ATOM 965 N N . SER A 1 120 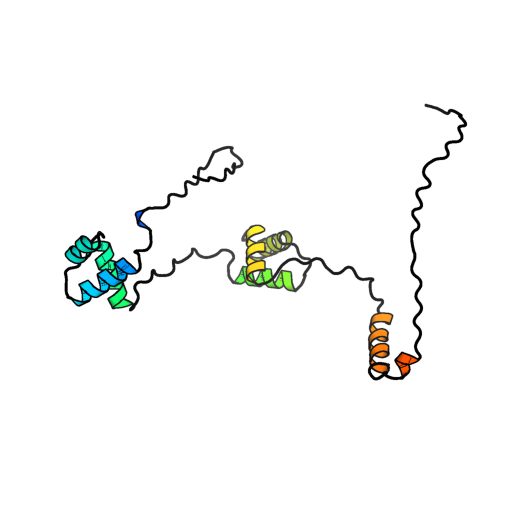? 6.427 13.312 -5.609 1.00 91.19 120 SER A N 1
ATOM 966 C CA . SER A 1 120 ? 5.085 13.814 -5.912 1.00 91.19 120 SER A CA 1
ATOM 967 C C . SER A 1 120 ? 3.995 13.002 -5.195 1.00 91.19 120 SER A C 1
ATOM 969 O O . SER A 1 120 ? 4.026 11.767 -5.154 1.00 91.19 120 SER A O 1
ATOM 971 N N . VAL A 1 121 ? 2.947 13.688 -4.731 1.00 93.50 121 VAL A N 1
ATOM 972 C CA . VAL A 1 121 ? 1.764 13.066 -4.104 1.00 93.50 121 VAL A CA 1
ATOM 973 C C . VAL A 1 121 ? 1.132 12.000 -5.014 1.00 93.50 121 VAL A C 1
ATOM 975 O O . VAL A 1 121 ? 0.657 10.959 -4.555 1.00 93.50 121 VAL A O 1
ATOM 978 N N . ARG A 1 122 ? 1.165 12.219 -6.337 1.00 93.50 122 ARG A N 1
ATOM 979 C CA . ARG A 1 122 ? 0.668 11.258 -7.332 1.00 93.50 122 ARG A CA 1
ATOM 980 C C . ARG A 1 122 ? 1.493 9.972 -7.353 1.00 93.50 122 ARG A C 1
ATOM 982 O O . ARG A 1 122 ? 0.912 8.892 -7.482 1.00 93.50 122 ARG A O 1
ATOM 989 N N . THR A 1 123 ? 2.815 10.080 -7.247 1.00 91.56 123 THR A N 1
ATOM 990 C CA . THR A 1 123 ? 3.715 8.923 -7.155 1.00 91.56 123 THR A CA 1
ATOM 991 C C . THR A 1 123 ? 3.426 8.136 -5.883 1.00 91.56 123 THR A C 1
ATOM 993 O O . THR A 1 123 ? 3.257 6.921 -5.958 1.00 91.56 123 THR A O 1
ATOM 996 N N . ILE A 1 124 ? 3.256 8.824 -4.752 1.00 92.44 124 ILE A N 1
ATOM 997 C CA . ILE A 1 124 ? 2.925 8.197 -3.465 1.00 92.44 124 ILE A CA 1
ATOM 998 C C . ILE A 1 124 ? 1.634 7.396 -3.556 1.00 92.44 124 ILE A C 1
ATOM 1000 O O . ILE A 1 124 ? 1.627 6.207 -3.250 1.00 92.44 124 ILE A O 1
ATOM 1004 N N . ARG A 1 125 ? 0.558 8.001 -4.069 1.00 93.12 125 ARG A N 1
ATOM 1005 C CA . ARG A 1 125 ? -0.722 7.302 -4.231 1.00 93.12 125 ARG A CA 1
ATOM 1006 C C . ARG A 1 125 ? -0.594 6.057 -5.109 1.00 93.12 125 ARG A C 1
ATOM 1008 O O . ARG A 1 125 ? -1.128 5.013 -4.753 1.00 93.12 125 ARG A O 1
ATOM 1015 N N . ARG A 1 126 ? 0.121 6.152 -6.237 1.00 92.00 126 ARG A N 1
ATOM 1016 C CA . ARG A 1 126 ? 0.356 5.006 -7.131 1.00 92.00 126 ARG A CA 1
ATOM 1017 C C . ARG A 1 126 ? 1.114 3.881 -6.432 1.00 92.00 126 ARG A C 1
ATOM 1019 O O . ARG A 1 126 ? 0.742 2.727 -6.594 1.00 92.00 126 ARG A O 1
ATOM 1026 N N . ARG A 1 127 ? 2.148 4.211 -5.656 1.00 91.94 127 ARG A N 1
ATOM 1027 C CA . ARG A 1 127 ? 2.944 3.228 -4.908 1.00 91.94 127 ARG A CA 1
ATOM 1028 C C . ARG A 1 127 ? 2.139 2.537 -3.827 1.00 91.94 127 ARG A C 1
ATOM 1030 O O . ARG A 1 127 ? 2.147 1.318 -3.766 1.00 91.94 127 ARG A O 1
ATOM 1037 N N . LEU A 1 128 ? 1.392 3.304 -3.039 1.00 93.19 128 LEU A N 1
ATOM 1038 C CA . LEU A 1 128 ? 0.525 2.747 -2.005 1.00 93.19 128 LEU A CA 1
ATOM 1039 C C . LEU A 1 128 ? -0.506 1.788 -2.612 1.00 93.19 128 LEU A C 1
ATOM 1041 O O . LEU A 1 128 ? -0.659 0.676 -2.121 1.00 93.19 128 LEU A O 1
ATOM 1045 N N . GLN A 1 129 ? -1.111 2.156 -3.745 1.00 93.44 129 GLN A N 1
ATOM 1046 C CA . GLN A 1 129 ? -2.031 1.277 -4.475 1.00 93.44 129 GLN A CA 1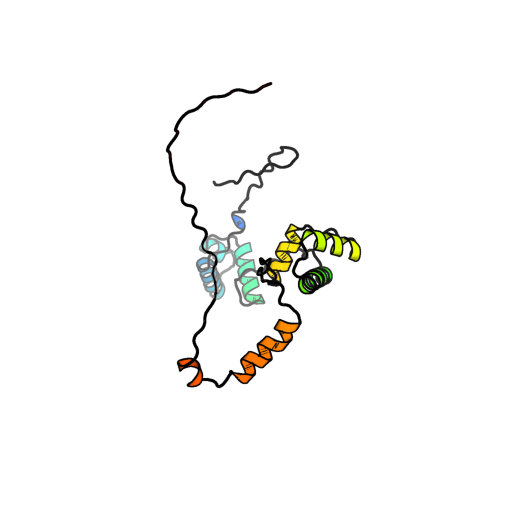
ATOM 1047 C C . GLN A 1 129 ? -1.351 0.005 -5.000 1.00 93.44 129 GLN A C 1
ATOM 1049 O O . GLN A 1 129 ? -1.933 -1.070 -4.897 1.00 93.44 129 GLN A O 1
ATOM 1054 N N . GLN A 1 130 ? -0.123 0.099 -5.525 1.00 91.75 130 GLN A N 1
ATOM 1055 C CA . GLN A 1 130 ? 0.668 -1.076 -5.927 1.00 91.75 130 GLN A CA 1
ATOM 1056 C C . GLN A 1 130 ? 0.967 -2.007 -4.745 1.00 91.75 130 GLN A C 1
ATOM 1058 O O . GLN A 1 130 ? 1.037 -3.217 -4.927 1.00 91.75 130 GLN A O 1
ATOM 1063 N N . SER A 1 131 ? 1.111 -1.452 -3.542 1.00 91.38 131 SER A N 1
ATOM 1064 C CA . SER A 1 131 ? 1.268 -2.206 -2.294 1.00 91.38 131 SER A CA 1
ATOM 1065 C C . SER A 1 131 ? -0.060 -2.673 -1.680 1.00 91.38 131 SER A C 1
ATOM 1067 O O . SER A 1 131 ? -0.055 -3.192 -0.569 1.00 91.38 131 SER A O 1
ATOM 1069 N N . GLY A 1 132 ? -1.197 -2.486 -2.360 1.00 93.62 132 GLY A N 1
ATOM 1070 C CA . GLY A 1 132 ? -2.519 -2.906 -1.878 1.00 93.62 132 GLY A CA 1
ATOM 1071 C C . GLY A 1 132 ? -3.181 -1.947 -0.883 1.00 93.62 132 GLY A C 1
ATOM 1072 O O . GLY A 1 132 ? -4.248 -2.250 -0.353 1.00 93.62 132 GLY A O 1
ATOM 1073 N N . LEU A 1 133 ? -2.594 -0.774 -0.639 1.00 92.44 133 LEU A N 1
ATOM 1074 C CA . LEU A 1 133 ? -3.140 0.236 0.261 1.00 92.44 133 LEU A CA 1
ATOM 1075 C C . LEU A 1 133 ? -3.999 1.236 -0.515 1.00 92.44 133 LEU A C 1
ATOM 1077 O O . LEU A 1 133 ? -3.544 1.926 -1.430 1.00 92.44 133 LEU A O 1
ATOM 1081 N N . SER A 1 134 ? -5.262 1.343 -0.113 1.00 91.06 134 SER A N 1
ATOM 1082 C CA . SER A 1 134 ? -6.206 2.316 -0.652 1.00 91.06 134 SER A CA 1
ATOM 1083 C C . SER A 1 134 ? -6.924 3.030 0.478 1.00 91.06 134 SER A C 1
ATOM 1085 O O . SER A 1 134 ? -7.242 2.433 1.504 1.00 91.06 134 SER A O 1
ATOM 1087 N N . ALA A 1 135 ? -7.243 4.302 0.252 1.00 88.00 135 ALA A N 1
ATOM 1088 C CA . ALA A 1 135 ? -8.096 5.052 1.155 1.00 88.00 135 ALA A CA 1
ATOM 1089 C C . ALA A 1 135 ? -9.482 4.394 1.251 1.00 88.00 135 ALA A C 1
ATOM 1091 O O . ALA A 1 135 ? -10.045 3.939 0.246 1.00 88.00 135 ALA A O 1
ATOM 1092 N N . ARG A 1 136 ? -10.024 4.369 2.468 1.00 88.62 136 ARG A N 1
ATOM 1093 C CA . ARG A 1 136 ? -11.385 3.941 2.800 1.00 88.62 136 ARG A CA 1
ATOM 1094 C C . ARG A 1 136 ? -11.995 4.979 3.733 1.00 88.62 136 ARG A C 1
ATOM 1096 O O . ARG A 1 136 ? -11.269 5.648 4.464 1.00 88.62 136 ARG A O 1
ATOM 1103 N N . ARG A 1 137 ? -13.320 5.114 3.706 1.00 88.31 137 ARG A N 1
ATOM 1104 C CA . ARG A 1 137 ? -14.025 5.913 4.711 1.00 88.31 137 ARG A CA 1
ATOM 1105 C C . ARG A 1 137 ? -14.085 5.099 6.008 1.00 88.31 137 ARG A C 1
ATOM 1107 O O . ARG A 1 137 ? -14.457 3.926 5.927 1.00 88.31 137 ARG A O 1
ATOM 1114 N N . PRO A 1 138 ? -13.693 5.663 7.162 1.00 83.50 138 PRO A N 1
ATOM 1115 C CA . PRO A 1 138 ? -13.901 4.989 8.434 1.00 83.50 138 PRO A CA 1
ATOM 1116 C C . PRO A 1 138 ? -15.403 4.805 8.666 1.00 83.50 138 PRO A C 1
ATOM 1118 O O . PRO A 1 138 ? -16.205 5.657 8.279 1.00 83.50 138 PRO A O 1
ATOM 1121 N N . LEU A 1 139 ? -15.779 3.687 9.285 1.00 86.50 139 LEU A N 1
ATOM 1122 C CA . LEU A 1 139 ? -17.146 3.494 9.750 1.00 86.50 139 LEU A CA 1
ATOM 1123 C C . LEU A 1 139 ? -17.381 4.445 10.928 1.00 86.50 139 LEU A C 1
ATOM 1125 O O . LEU A 1 139 ? -16.652 4.389 11.919 1.00 86.50 139 LEU A O 1
ATOM 1129 N N . LEU A 1 140 ? -18.370 5.327 10.803 1.00 83.75 140 LEU A N 1
ATOM 1130 C CA . LEU A 1 140 ? -18.804 6.188 11.898 1.00 83.75 140 LEU A CA 1
ATOM 1131 C C . LEU A 1 140 ? -19.650 5.338 12.848 1.00 83.75 140 LEU A C 1
ATOM 1133 O O . LEU A 1 140 ? -20.774 4.972 12.519 1.00 83.75 140 LEU A O 1
ATOM 1137 N N . GLY A 1 141 ? -19.077 4.978 13.993 1.00 77.25 141 GLY A N 1
ATOM 1138 C CA . GLY A 1 141 ? -19.781 4.312 15.084 1.00 77.25 141 GLY A CA 1
ATOM 1139 C C . GLY A 1 141 ? -19.850 5.221 16.303 1.00 77.25 141 GLY A C 1
ATOM 1140 O O . GLY A 1 141 ? -18.975 6.069 16.497 1.00 77.25 141 GLY A O 1
ATOM 1141 N N . LEU A 1 142 ? -20.873 5.029 17.137 1.00 79.56 142 LEU A N 1
ATOM 1142 C CA . LEU A 1 142 ? -20.902 5.638 18.464 1.00 79.56 142 LEU A CA 1
ATOM 1143 C C . LEU A 1 142 ? -19.639 5.208 19.229 1.00 79.56 142 LEU A C 1
ATOM 1145 O O . LEU A 1 142 ? -19.297 4.019 19.197 1.00 79.56 142 LEU A O 1
ATOM 1149 N N . PRO A 1 143 ? -18.930 6.132 19.905 1.00 71.69 143 PRO A N 1
ATOM 1150 C CA . PRO A 1 143 ? -17.815 5.768 20.762 1.00 71.69 143 PRO A CA 1
ATOM 1151 C C . PRO A 1 143 ? -18.299 4.757 21.799 1.00 71.69 143 PRO A C 1
ATOM 1153 O O . PRO A 1 143 ? -19.085 5.076 22.689 1.00 71.69 143 PRO A O 1
ATOM 1156 N N . PHE A 1 144 ? -17.871 3.507 21.655 1.00 71.44 144 PHE A N 1
ATOM 1157 C CA . PHE A 1 144 ? -18.270 2.457 22.575 1.00 71.44 144 PHE A CA 1
ATOM 1158 C C . PHE A 1 144 ? -17.609 2.730 23.924 1.00 71.44 144 PHE A C 1
ATOM 1160 O O . PHE A 1 144 ? -16.381 2.656 24.031 1.00 71.44 144 PHE A O 1
ATOM 1167 N N . MET A 1 145 ? -18.409 3.086 24.933 1.00 84.06 145 MET A N 1
ATOM 1168 C CA . MET A 1 145 ? -17.897 3.356 26.275 1.00 84.06 145 MET A CA 1
ATOM 1169 C C . MET A 1 145 ? -17.105 2.154 26.799 1.00 84.06 145 MET A C 1
ATOM 1171 O O . MET A 1 145 ? -17.422 0.999 26.502 1.00 84.06 145 MET A O 1
ATOM 1175 N N . GLN A 1 146 ? -16.066 2.413 27.595 1.00 84.81 146 GLN A N 1
ATOM 1176 C CA . GLN A 1 146 ? -15.144 1.371 28.054 1.00 84.81 146 GLN A CA 1
ATOM 1177 C C . GLN A 1 146 ? -15.852 0.266 28.855 1.00 84.81 146 GLN A C 1
ATOM 1179 O O . GLN A 1 146 ? -15.525 -0.911 28.701 1.00 84.81 146 GLN A O 1
ATOM 1184 N N . ASN A 1 147 ? -16.891 0.631 29.614 1.00 87.94 147 ASN A N 1
ATOM 1185 C CA . ASN A 1 147 ? -17.760 -0.315 30.316 1.00 87.94 147 ASN A CA 1
ATOM 1186 C C . ASN A 1 147 ? -18.502 -1.241 29.346 1.00 87.94 147 ASN A C 1
ATOM 1188 O O . ASN A 1 147 ? -18.478 -2.455 29.531 1.00 87.94 147 ASN A O 1
ATOM 1192 N N . HIS A 1 148 ? -19.089 -0.695 28.276 1.00 86.19 148 HIS A N 1
ATOM 1193 C CA . HIS A 1 148 ? -19.754 -1.502 27.253 1.00 86.19 148 HIS A CA 1
ATOM 1194 C C . HIS A 1 148 ? -18.757 -2.445 26.568 1.00 86.19 148 HIS A C 1
ATOM 1196 O O . HIS A 1 148 ? -19.071 -3.614 26.374 1.00 86.19 148 HIS A O 1
ATOM 1202 N N . ARG A 1 149 ? -17.520 -1.994 26.293 1.00 87.00 149 ARG A N 1
ATOM 1203 C CA . ARG A 1 149 ? -16.459 -2.832 25.693 1.00 87.00 149 ARG A CA 1
ATOM 1204 C C . ARG A 1 149 ? -16.102 -4.052 26.535 1.00 87.00 149 ARG A C 1
ATOM 1206 O O . ARG A 1 149 ? -15.762 -5.086 25.968 1.00 87.00 149 ARG A O 1
ATOM 1213 N N . ARG A 1 150 ? -16.196 -3.935 27.859 1.00 89.94 150 ARG A N 1
ATOM 1214 C CA . ARG A 1 150 ? -15.959 -5.044 28.788 1.00 89.94 150 ARG A CA 1
ATOM 1215 C C . ARG A 1 150 ? -17.180 -5.953 28.935 1.00 89.94 150 ARG A C 1
ATOM 1217 O O . ARG A 1 150 ? -17.020 -7.167 28.944 1.00 89.94 150 ARG A O 1
ATOM 1224 N N . LEU A 1 151 ? -18.371 -5.372 29.070 1.00 93.00 151 LEU A N 1
ATOM 1225 C CA . LEU A 1 151 ? -19.590 -6.107 29.422 1.00 93.00 151 LEU A CA 1
ATOM 1226 C C . LEU A 1 151 ? -20.236 -6.820 28.230 1.00 93.00 151 LEU A C 1
ATOM 1228 O O . LEU A 1 151 ? -20.749 -7.919 28.403 1.00 93.00 151 LEU A O 1
ATOM 1232 N N . HIS A 1 152 ? -20.189 -6.243 27.024 1.00 90.38 152 HIS A N 1
ATOM 1233 C CA . HIS A 1 152 ? -20.824 -6.857 25.851 1.00 90.38 152 HIS A CA 1
ATOM 1234 C C . HIS A 1 152 ? -20.284 -8.257 25.528 1.00 90.38 152 HIS A C 1
ATOM 1236 O O . HIS A 1 152 ? -21.096 -9.153 25.323 1.00 90.38 152 HIS A O 1
ATOM 1242 N N . PRO A 1 153 ? -18.954 -8.487 25.493 1.00 93.25 153 PRO A N 1
ATOM 1243 C CA . PRO A 1 153 ? -18.423 -9.826 25.257 1.00 93.25 153 PRO A CA 1
ATOM 1244 C C . PRO A 1 153 ? -18.864 -10.829 26.325 1.00 93.25 153 PRO A C 1
ATOM 1246 O O . PRO A 1 153 ? -19.299 -11.914 25.971 1.00 93.25 153 PRO A O 1
ATOM 1249 N N . GLN A 1 154 ? -18.838 -10.438 27.606 1.00 94.56 154 GLN A N 1
ATOM 1250 C CA . GLN A 1 154 ? -19.287 -11.292 28.714 1.00 94.56 154 GLN A CA 1
ATOM 1251 C C . GLN A 1 154 ? -20.758 -11.686 28.545 1.00 94.56 154 GLN A C 1
ATOM 1253 O O . GLN A 1 154 ? -21.099 -12.861 28.610 1.00 94.56 154 GLN A O 1
ATOM 1258 N N . TRP A 1 155 ? -21.610 -10.709 28.229 1.00 92.69 155 TRP A N 1
ATOM 1259 C CA . TRP A 1 155 ? -23.029 -10.936 27.983 1.00 92.69 155 TRP A CA 1
ATOM 1260 C C . TRP A 1 155 ? -23.274 -11.872 26.792 1.00 92.69 155 TRP A C 1
ATOM 1262 O O . TRP A 1 155 ? -24.133 -12.752 26.879 1.00 92.69 155 TRP A O 1
ATOM 1272 N N . CYS A 1 156 ? -22.511 -11.707 25.702 1.00 94.00 156 CYS A N 1
ATOM 1273 C CA . CYS A 1 156 ? -22.573 -12.585 24.533 1.00 94.00 156 CYS A CA 1
ATOM 1274 C C . CYS A 1 156 ? -22.092 -14.004 24.855 1.00 94.00 156 CYS A C 1
ATOM 1276 O O . CYS A 1 156 ? -22.715 -14.960 24.406 1.00 94.00 156 CYS A O 1
ATOM 1278 N N . ASP A 1 157 ? -21.005 -14.148 25.614 1.00 95.06 157 ASP A N 1
ATOM 1279 C CA . ASP A 1 157 ? -20.440 -15.450 25.977 1.00 95.06 157 ASP A CA 1
ATOM 1280 C C . ASP A 1 157 ? -21.383 -16.234 26.901 1.00 95.06 157 ASP A C 1
ATOM 1282 O O . ASP A 1 157 ? -21.634 -17.413 26.654 1.00 95.06 157 ASP A O 1
ATOM 1286 N N . GLU A 1 158 ? -21.980 -15.574 27.899 1.00 94.88 158 GLU A N 1
ATOM 1287 C CA . GLU A 1 158 ? -22.996 -16.163 28.789 1.00 94.88 158 GLU A CA 1
ATOM 1288 C C . GLU A 1 158 ? -24.199 -16.726 28.021 1.00 94.88 158 GLU A C 1
ATOM 1290 O O . GLU A 1 158 ? -24.773 -17.742 28.408 1.00 94.88 158 GLU A O 1
ATOM 1295 N N . ARG A 1 159 ? -24.580 -16.066 26.922 1.00 93.50 159 ARG A N 1
ATOM 1296 C CA . ARG A 1 159 ? -25.779 -16.384 26.126 1.00 93.50 159 ARG A CA 1
ATOM 1297 C C . ARG A 1 159 ? -25.446 -17.078 24.813 1.00 93.50 159 ARG A C 1
ATOM 1299 O O . ARG A 1 159 ? -26.315 -17.267 23.968 1.00 93.50 159 ARG A O 1
ATOM 1306 N N . ARG A 1 160 ? -24.191 -17.495 24.635 1.00 93.88 160 ARG A N 1
ATOM 1307 C CA . ARG A 1 160 ? -23.703 -18.107 23.394 1.00 93.88 160 ARG A CA 1
ATOM 1308 C C . ARG A 1 160 ? -24.408 -19.421 23.063 1.00 93.88 160 ARG A C 1
ATOM 1310 O O . ARG A 1 160 ? -24.534 -19.754 21.889 1.00 93.88 160 ARG A O 1
ATOM 1317 N N . MET A 1 161 ? -24.835 -20.154 24.091 1.00 94.38 161 MET A N 1
ATOM 1318 C CA . MET A 1 161 ? -25.502 -21.455 23.966 1.00 94.38 161 MET A CA 1
ATOM 1319 C C . MET A 1 161 ? -27.012 -21.375 24.214 1.00 94.38 161 MET A C 1
ATOM 1321 O O . MET A 1 161 ? -27.662 -22.414 24.274 1.00 94.38 161 MET A O 1
ATOM 1325 N N . TRP A 1 162 ? -27.570 -20.170 24.363 1.00 93.19 162 TRP A N 1
ATOM 1326 C CA . TRP A 1 162 ? -29.019 -20.006 24.434 1.00 93.19 162 TRP A CA 1
ATOM 1327 C C . TRP A 1 162 ? -29.633 -20.385 23.091 1.00 93.19 162 TRP A C 1
ATOM 1329 O O . TRP A 1 162 ? -29.183 -19.921 22.039 1.00 93.19 162 TRP A O 1
ATOM 1339 N N . VAL A 1 163 ? -30.644 -21.249 23.133 1.00 90.06 163 VAL A N 1
ATOM 1340 C CA . VAL A 1 163 ? -31.376 -21.717 21.944 1.00 90.06 163 VAL A CA 1
ATOM 1341 C C . VAL A 1 163 ? -32.866 -21.759 22.247 1.00 90.06 163 VAL A C 1
ATOM 1343 O O . VAL A 1 163 ? -33.651 -21.185 21.498 1.00 90.06 163 VAL A O 1
ATOM 1346 N N . ALA A 1 164 ? -33.259 -22.389 23.356 1.00 91.38 164 ALA A N 1
ATOM 1347 C CA . ALA A 1 164 ? -34.657 -22.442 23.779 1.00 91.38 164 ALA A CA 1
ATOM 1348 C C . ALA A 1 164 ? -35.101 -21.114 24.410 1.00 91.38 164 ALA A C 1
ATOM 1350 O O . ALA A 1 164 ? -36.211 -20.651 24.172 1.00 91.38 164 ALA A O 1
ATOM 1351 N N . GLU A 1 165 ? -34.194 -20.473 25.138 1.00 92.31 165 GLU A N 1
ATOM 1352 C CA . GLU A 1 165 ? -34.384 -19.233 25.889 1.00 92.31 165 GLU A CA 1
ATOM 1353 C C . GLU A 1 165 ? -34.655 -18.039 24.966 1.00 92.31 165 GLU A C 1
ATOM 1355 O O . GLU A 1 165 ? -35.364 -17.106 25.337 1.00 92.31 165 GLU A O 1
ATOM 1360 N N . TRP A 1 166 ? -34.150 -18.080 23.728 1.00 93.44 166 TRP A N 1
ATOM 1361 C CA . TRP A 1 166 ? -34.470 -17.059 22.729 1.00 93.44 166 TRP A CA 1
ATOM 1362 C C . TRP A 1 166 ? -35.943 -17.072 22.313 1.00 93.44 166 TRP A C 1
ATOM 1364 O O . TRP A 1 166 ? -36.434 -16.030 21.888 1.00 93.44 166 TRP A O 1
ATOM 1374 N N . ASN A 1 167 ? -36.658 -18.196 22.459 1.00 91.38 167 ASN A N 1
ATOM 1375 C CA . ASN A 1 167 ? -38.086 -18.270 22.122 1.00 91.38 167 ASN A CA 1
ATOM 1376 C C . ASN A 1 167 ? -38.970 -17.512 23.121 1.00 91.38 167 ASN A C 1
ATOM 1378 O O . ASN A 1 167 ? -40.102 -17.168 22.792 1.00 91.38 167 ASN A O 1
ATOM 1382 N N . GLU A 1 168 ? -38.462 -17.248 24.325 1.00 92.44 168 GLU A N 1
ATOM 1383 C CA . GLU A 1 168 ? -39.182 -16.528 25.380 1.00 92.44 168 GLU A CA 1
ATOM 1384 C C . GLU A 1 168 ? -38.747 -15.055 25.480 1.00 92.44 168 GLU A C 1
ATOM 1386 O O . GLU A 1 168 ? -39.392 -14.251 26.153 1.00 92.44 168 GLU A O 1
ATOM 1391 N N . ALA A 1 169 ? -37.663 -14.673 24.798 1.00 90.62 169 ALA A N 1
ATOM 1392 C CA . ALA A 1 169 ? -37.115 -13.326 24.856 1.00 90.62 169 ALA A CA 1
ATOM 1393 C C . ALA A 1 169 ? -37.884 -12.353 23.945 1.00 90.62 169 ALA A C 1
ATOM 1395 O O . ALA A 1 169 ? -37.978 -12.546 22.733 1.00 90.62 169 ALA A O 1
ATOM 1396 N N . VAL A 1 170 ? -38.360 -11.246 24.521 1.00 93.12 170 VAL A N 1
ATOM 1397 C CA . VAL A 1 170 ? -38.960 -10.127 23.780 1.00 93.12 170 VAL A CA 1
ATOM 1398 C C . VAL A 1 170 ? -38.024 -8.924 23.845 1.00 93.12 170 VAL A C 1
ATOM 1400 O O . VAL A 1 170 ? -37.629 -8.494 24.927 1.00 93.12 170 VAL A O 1
ATOM 1403 N N . PHE A 1 171 ? -37.679 -8.367 22.685 1.00 89.94 171 PHE A N 1
ATOM 1404 C CA . PHE A 1 171 ? -36.864 -7.159 22.583 1.00 89.94 171 PHE A CA 1
ATOM 1405 C C . PHE A 1 171 ? -37.742 -5.938 22.321 1.00 89.94 171 PHE A C 1
ATOM 1407 O O . PHE A 1 171 ? -38.595 -5.956 21.435 1.00 89.94 171 PHE A O 1
ATOM 1414 N N . THR A 1 172 ? -37.489 -4.862 23.060 1.00 94.00 172 THR A N 1
ATOM 1415 C CA . THR A 1 172 ? -38.130 -3.557 22.870 1.00 94.00 172 THR A CA 1
ATOM 1416 C C . THR A 1 172 ? -37.055 -2.491 22.720 1.00 94.00 172 THR A C 1
ATOM 1418 O O . THR A 1 172 ? -36.115 -2.461 23.513 1.00 94.00 172 THR A O 1
ATOM 1421 N N . ASP A 1 173 ? -37.203 -1.612 21.734 1.00 91.81 173 ASP A N 1
ATOM 1422 C CA . ASP A 1 173 ? -36.364 -0.426 21.564 1.00 91.81 173 ASP A CA 1
ATOM 1423 C C . ASP A 1 173 ? -37.237 0.756 21.134 1.00 91.81 173 ASP A C 1
ATOM 1425 O O . ASP A 1 173 ? -38.286 0.577 20.505 1.00 91.81 173 ASP A O 1
ATOM 1429 N N . GLU A 1 174 ? -36.808 1.962 21.479 1.00 91.38 174 GLU A N 1
ATOM 1430 C CA . GLU A 1 174 ? -37.490 3.193 21.104 1.00 91.38 174 GLU A CA 1
ATOM 1431 C C . GLU A 1 174 ? -36.780 3.827 19.910 1.00 91.38 174 GLU A C 1
ATOM 1433 O O . GLU A 1 174 ? -35.591 4.140 19.951 1.00 91.38 174 GLU A O 1
ATOM 1438 N N . SER A 1 175 ? -37.528 4.084 18.837 1.00 85.38 175 SER A N 1
ATOM 1439 C CA . SER A 1 175 ? -37.016 4.834 17.692 1.00 85.38 175 SER A CA 1
ATOM 1440 C C . SER A 1 175 ? -37.750 6.161 17.548 1.00 85.38 175 SER A C 1
ATOM 1442 O O . SER A 1 175 ? -38.965 6.260 17.718 1.00 85.38 175 SER A O 1
ATOM 1444 N N . ARG A 1 176 ? -36.998 7.220 17.235 1.00 87.62 176 ARG A N 1
ATOM 1445 C CA . ARG A 1 176 ? -37.569 8.543 16.969 1.00 87.62 176 ARG A CA 1
ATOM 1446 C C . ARG A 1 176 ? -37.968 8.615 15.501 1.00 87.62 176 ARG A C 1
ATOM 1448 O O . ARG A 1 176 ? -37.101 8.584 14.631 1.00 87.62 176 ARG A O 1
ATOM 1455 N N . ILE A 1 177 ? -39.262 8.754 15.234 1.00 86.81 177 ILE A N 1
ATOM 1456 C CA . ILE A 1 177 ? -39.794 8.970 13.886 1.00 86.81 177 ILE A CA 1
ATOM 1457 C C . ILE A 1 177 ? -40.099 10.459 13.733 1.00 86.81 177 ILE A C 1
ATOM 1459 O O . ILE A 1 177 ? -40.913 11.020 14.463 1.00 86.81 177 ILE A O 1
ATOM 1463 N N . CYS A 1 178 ? -39.423 11.117 12.795 1.00 84.88 178 CYS A N 1
ATOM 1464 C CA . CYS A 1 178 ? -39.698 12.511 12.469 1.00 84.88 178 CYS A CA 1
ATOM 1465 C C . CYS A 1 178 ? -40.889 12.577 11.503 1.00 84.88 178 CYS A C 1
ATOM 1467 O O . CYS A 1 178 ? -40.758 12.167 10.354 1.00 84.88 178 CYS A O 1
ATOM 1469 N N . CYS A 1 179 ? -42.031 13.110 11.940 1.00 78.00 179 CYS A N 1
ATOM 1470 C CA . CYS A 1 179 ? -43.151 13.444 11.061 1.00 78.00 179 CYS A CA 1
ATOM 1471 C C . CYS A 1 179 ? -42.994 14.880 10.539 1.00 78.00 179 CYS A C 1
ATOM 1473 O O . CYS A 1 179 ? -43.446 15.849 11.143 1.00 78.00 179 CYS A O 1
ATOM 1475 N N . ASN A 1 180 ? -42.331 15.046 9.400 1.00 71.38 180 ASN A N 1
ATOM 1476 C CA . ASN A 1 180 ? -42.380 16.295 8.646 1.00 71.38 180 ASN A CA 1
ATOM 1477 C C . ASN A 1 180 ? -43.681 16.357 7.831 1.00 71.38 180 ASN A C 1
ATOM 1479 O O . ASN A 1 180 ? -43.689 16.177 6.616 1.00 71.38 180 ASN A O 1
ATOM 1483 N N . THR A 1 181 ? -44.791 16.633 8.518 1.00 58.38 181 THR A N 1
ATOM 1484 C CA . THR A 1 181 ? -46.044 17.041 7.876 1.00 58.38 181 THR A CA 1
ATOM 1485 C C . THR A 1 181 ? -45.889 18.487 7.416 1.00 58.38 181 THR A C 1
ATOM 1487 O O . THR A 1 181 ? -46.036 19.422 8.202 1.00 58.38 181 THR A O 1
ATOM 1490 N N . THR A 1 182 ? -45.578 18.698 6.138 1.00 54.59 182 THR A N 1
ATOM 1491 C CA . THR A 1 182 ? -45.785 20.004 5.509 1.00 54.59 182 THR A CA 1
ATOM 1492 C C . THR A 1 182 ? -47.293 20.231 5.408 1.00 54.59 182 THR A C 1
ATOM 1494 O O . THR A 1 182 ? -47.933 19.765 4.471 1.00 54.59 182 THR A O 1
ATOM 1497 N N . MET A 1 183 ? -47.874 20.920 6.393 1.00 50.50 183 MET A N 1
ATOM 1498 C CA . MET A 1 183 ? -49.197 21.525 6.244 1.00 50.50 183 MET A CA 1
ATOM 1499 C C . MET A 1 183 ? -49.058 22.651 5.220 1.00 50.50 183 MET A C 1
ATOM 1501 O O . MET A 1 183 ? -48.595 23.746 5.533 1.00 50.50 183 MET A O 1
ATOM 1505 N N . VAL A 1 184 ? -49.384 22.347 3.966 1.00 54.94 184 VAL A N 1
ATOM 1506 C CA . VAL A 1 184 ? -49.521 23.352 2.917 1.00 54.94 184 VAL A CA 1
ATOM 1507 C C . VAL A 1 184 ? -50.822 24.114 3.186 1.00 54.94 184 VAL A C 1
ATOM 1509 O O . VAL A 1 184 ? -51.897 23.539 3.075 1.00 54.94 184 VAL A O 1
ATOM 1512 N N . GLY A 1 185 ? -50.696 25.394 3.541 1.00 49.09 185 GLY A N 1
ATOM 1513 C CA . GLY A 1 185 ? -51.673 26.447 3.253 1.00 49.09 185 GLY A CA 1
ATOM 1514 C C . GLY A 1 185 ? -52.969 26.481 4.070 1.00 49.09 185 GLY A C 1
ATOM 1515 O O . GLY A 1 185 ? -53.961 25.861 3.704 1.00 49.09 185 GLY A O 1
ATOM 1516 N N . PHE A 1 186 ? -53.015 27.369 5.062 1.00 38.16 186 PHE A N 1
ATOM 1517 C CA . PHE A 1 186 ? -54.189 28.225 5.240 1.00 38.16 186 PHE A CA 1
ATOM 1518 C C . PHE A 1 186 ? -53.703 29.605 5.695 1.00 38.16 186 PHE A C 1
ATOM 1520 O O . PHE A 1 186 ? -53.528 29.870 6.882 1.00 38.16 186 PHE A O 1
ATOM 1527 N N . GLU A 1 187 ? -53.388 30.461 4.722 1.00 47.44 187 GLU A N 1
ATOM 1528 C CA . GLU A 1 187 ? -53.162 31.885 4.959 1.00 47.44 187 GLU A CA 1
ATOM 1529 C C . GLU A 1 187 ? -54.504 32.505 5.358 1.00 47.44 187 GLU A C 1
ATOM 1531 O O . GLU A 1 187 ? -55.395 32.682 4.531 1.00 47.44 187 GLU A O 1
ATOM 1536 N N . SER A 1 188 ? -54.669 32.801 6.644 1.00 41.19 188 SER A N 1
ATOM 1537 C CA . SER A 1 188 ? -55.616 33.823 7.084 1.00 41.19 188 SER A CA 1
ATOM 1538 C C . SER A 1 188 ? -54.781 35.069 7.305 1.00 41.19 188 SER A C 1
ATOM 1540 O O . SER A 1 188 ? -53.897 35.081 8.162 1.00 41.19 188 SER A O 1
ATOM 1542 N N . GLY A 1 189 ? -54.983 36.048 6.426 1.00 48.97 189 GLY A N 1
ATOM 1543 C CA . GLY A 1 189 ? -54.311 37.330 6.503 1.00 48.97 189 GLY A CA 1
ATOM 1544 C C . GLY A 1 189 ? -54.564 37.991 7.847 1.00 48.97 189 GLY A C 1
ATOM 1545 O O . GLY A 1 189 ? -55.663 37.903 8.374 1.00 48.97 189 GLY A O 1
ATOM 1546 N N . ASP A 1 190 ? -53.531 38.645 8.361 1.00 40.69 190 ASP A N 1
ATOM 1547 C CA . ASP A 1 190 ? -53.670 39.960 8.963 1.00 40.69 190 ASP A CA 1
ATOM 1548 C C . ASP A 1 190 ? -52.303 40.654 8.957 1.00 40.69 190 ASP A C 1
ATOM 1550 O O . ASP A 1 190 ? -51.281 40.150 9.424 1.00 40.69 190 ASP A O 1
ATOM 1554 N N . THR A 1 191 ? -52.311 41.819 8.324 1.00 45.94 191 THR A N 1
ATOM 1555 C CA . THR A 1 191 ? -51.286 42.863 8.311 1.00 45.94 191 THR A CA 1
ATOM 1556 C C . THR A 1 191 ? -50.883 43.283 9.724 1.00 45.94 191 THR A C 1
ATOM 1558 O O . THR A 1 191 ? -51.780 43.414 10.542 1.00 45.94 191 THR A O 1
ATOM 1561 N N . VAL A 1 192 ? -49.607 43.622 9.970 1.00 45.72 192 VAL A N 1
ATOM 1562 C CA . VAL A 1 192 ? -49.165 44.919 10.547 1.00 45.72 192 VAL A CA 1
ATOM 1563 C C . VAL A 1 192 ? -47.644 45.085 10.353 1.00 45.72 192 VAL A C 1
ATOM 1565 O O . VAL A 1 192 ? -46.847 44.194 10.630 1.00 45.72 192 VAL A O 1
ATOM 1568 N N . GLU A 1 193 ? -47.282 46.274 9.874 1.00 43.50 193 GLU A N 1
ATOM 1569 C CA . GLU A 1 193 ? -45.952 46.839 9.649 1.00 43.50 193 GLU A CA 1
ATOM 1570 C C . GLU A 1 193 ? -45.040 46.949 10.888 1.00 43.50 193 GLU A C 1
ATOM 1572 O O . GLU A 1 193 ? -45.503 47.155 12.010 1.00 43.50 193 GLU A O 1
ATOM 1577 N N . ARG A 1 194 ? -43.723 46.944 10.633 1.00 39.16 194 ARG A N 1
ATOM 1578 C CA . ARG A 1 194 ? -42.635 47.761 11.232 1.00 39.16 194 ARG A CA 1
ATOM 1579 C C . ARG A 1 194 ? -41.327 47.181 10.683 1.00 39.16 194 ARG A C 1
ATOM 1581 O O . ARG A 1 194 ? -41.159 45.973 10.708 1.00 39.16 194 ARG A O 1
ATOM 1588 N N . GLY A 1 195 ? -40.343 47.904 10.180 1.00 41.69 195 GLY A N 1
ATOM 1589 C CA . GLY A 1 195 ? -39.972 49.313 10.188 1.00 41.69 195 GLY A CA 1
ATOM 1590 C C . GLY A 1 195 ? -38.477 49.289 9.832 1.00 41.69 195 GLY A C 1
ATOM 1591 O O . GLY A 1 195 ? -37.788 48.362 10.255 1.00 41.69 195 GLY A O 1
ATOM 1592 N N . TYR A 1 196 ? -38.054 50.217 8.975 1.00 45.09 196 TYR A N 1
ATOM 1593 C CA . TYR A 1 196 ? -36.724 50.311 8.358 1.00 45.09 196 TYR A CA 1
ATOM 1594 C C . TYR A 1 196 ? -35.534 50.072 9.296 1.00 45.09 196 TYR A C 1
ATOM 1596 O O . TYR A 1 196 ? -35.589 50.545 10.454 1.00 45.09 196 TYR A O 1
#

pLDDT: mean 79.07, std 17.68, range [35.53, 95.06]